Protein 1DZP (pdb70)

Solvent-accessible surface area: 14540 Å² total; per-residue (Å²): 146,54,131,48,25,19,116,3,18,2,2,39,12,0,0,55,49,102,115,19,2,22,124,58,9,41,15,9,17,0,21,22,30,0,78,30,46,92,190,99,54,76,0,92,14,36,8,16,4,41,96,139,42,121,36,62,103,57,90,35,101,1,56,64,68,85,12,61,4,11,46,15,113,34,39,17,93,9,94,11,11,15,10,2,3,10,116,60,2,1,0,22,14,14,74,0,50,21,167,154,49,84,149,0,33,13,2,9,3,6,10,87,28,103,141,56,97,87,56,6,33,73,33,0,84,73,23,1,112,39,57,65,4,60,119,139,13,36,20,33,0,43,143,88,33,112,12,80,137,166,51,32,29,125,2,22,2,4,42,13,0,0,46,42,81,153,39,2,28,90,58,13,54,17,0,16,0,19,22,43,1,55,15,14,86,186,95,53,66,0,25,13,22,7,7,3,16,43,136,51,59,10,1,36,12,15,27,64,0,55,53,89,164,64,93,40,6,36,13,60,20,37,5,46,4,102,12,53,35,56,76,44,36,161,62,1,0,0,24,18,16,74,0,41,22,127,141,49,75,130,2,52,8,3,9,4,6,13,99,34,122,142,57,93,125,146,11,36,87,76,0,74,84,17,0,178,145,44,61,4,61,84,141,21,36,27,38,0,51,123,91,36,110,13,20,138

Radius of gyration: 19.99 Å; Cα contacts (8 Å, |Δi|>4): 712; chains: 2; bounding box: 45×55×46 Å

B-factor: mean 26.69, std 11.83, range [2.1, 78.79]

Foldseek 3Di:
DEDPWDFKFFFKKFKPDLQQDDAQHQPLWTWTTKGQDVVQQKIWTWTWGDDPNDIDIDIWMWGHDPPQWTWTDGQAIKIKHQPDDDNFWTKMWMWGQHPVRDIMIMITIIGNDHDDDVVSVVVNVVVCVVVVTDPVRMDGSSVVDPDDD/DFWFFKFFFKKFKQDLVQCDAQHQPLWTWTTWGQDVVQQKIWTWIWHHHPRDIDIDIWMWGADPDGWIWTDGQAIKIKHQPDDDQFWTKMWMWGQHPVRDIMIMMTIIGPDDDDDPVSVVVNCVVCVVRVTDPVRMDGNVVVPPHDD

Organism: Sus scrofa (NCBI:txid9823)

Nearest PDB structures (foldseek):
  1a3y-assembly1_A  TM=9.970E-01  e=1.298E-25  Sus scrofa
  4odd-assembly3_C  TM=9.804E-01  e=7.432E-17  Canis lupus familiaris
  2hlv-assembly1_A  TM=9.145E-01  e=9.683E-18  Bos taurus
  1e5p-assembly3_C  TM=9.586E-01  e=2.059E-16  Mesocricetus auratus
  8a0d-assembly5_E  TM=9.339E-01  e=6.748E-14  Cavia porcellus

Sequence (296 aa):
PFELSGKWITSYIGSSDLEKIGENAPFQVFMRSIEFDDKESKVYLNFFSKENGICEEFSLIGTKQEGNTYDVNYAGNNKFVVSYASETALIISNINVDEEGDKTIMTGLLGKGTDIEDQDLEKFKEVTRENGIPEENIVNIIERDDCPAELSGKWITSYIGSSDLEKIGENAPFQVFMRSIEFDDKESKVYLNFFSKENGICEEFSLIGTKQEGNTYDVNYAGNNKFVVSYASETALIISNINVDEEGDKTIMTGLLGKGTDIEDQDLEKFKEVTRENGIPEENIVNIIERDDCPA

CATH classification: 2.40.128.20

Structure (mmCIF, N/CA/C/O backbone):
data_1DZP
#
_entry.id   1DZP
#
_cell.length_a   42.076
_cell.length_b   88.287
_cell.length_c   93.588
_cell.angle_alpha   90.00
_cell.angle_beta   90.00
_cell.angle_gamma   90.00
#
_symmetry.space_group_name_H-M   'P 21 21 21'
#
loop_
_entity.id
_entity.type
_entity.pdbx_description
1 polymer 'ODORANT-BINDING PROTEIN'
2 non-polymer DIPHENYLMETHANONE
3 water water
#
loop_
_atom_site.group_PDB
_atom_site.id
_atom_site.type_symbol
_atom_site.label_atom_id
_atom_site.label_alt_id
_atom_site.label_comp_id
_atom_site.label_asym_id
_atom_site.label_entity_id
_atom_site.label_seq_id
_atom_site.pdbx_PDB_ins_code
_atom_site.Cartn_x
_atom_site.Cartn_y
_atom_site.Cartn_z
_atom_site.occupancy
_atom_site.B_iso_or_equiv
_atom_site.auth_seq_id
_atom_site.auth_comp_id
_atom_site.auth_asym_id
_atom_site.auth_atom_id
_atom_site.pdbx_PDB_model_num
ATOM 1 N N . PRO A 1 9 ? 18.430 25.105 28.808 1.00 20.00 9 PRO A N 1
ATOM 2 C CA . PRO A 1 9 ? 16.950 25.260 29.026 1.00 20.00 9 PRO A CA 1
ATOM 3 C C . PRO A 1 9 ? 16.366 26.009 27.833 1.00 20.00 9 PRO A C 1
ATOM 4 O O . PRO A 1 9 ? 16.798 27.093 27.445 1.00 20.00 9 PRO A O 1
ATOM 8 N N . PHE A 1 10 ? 15.406 25.656 27.438 1.00 44.37 10 PHE A N 1
ATOM 9 C CA . PHE A 1 10 ? 14.787 26.252 26.258 1.00 41.68 10 PHE A CA 1
ATOM 10 C C . PHE A 1 10 ? 13.730 27.307 26.650 1.00 40.27 10 PHE A C 1
ATOM 11 O O . PHE A 1 10 ? 12.765 27.030 27.377 0.50 40.03 10 PHE A O 1
ATOM 19 N N . GLU A 1 11 ? 13.639 28.428 25.764 1.00 39.18 11 GLU A N 1
ATOM 20 C CA . GLU A 1 11 ? 12.493 29.347 25.811 1.00 37.23 11 GLU A CA 1
ATOM 21 C C . GLU A 1 11 ? 11.705 29.160 24.518 1.00 34.31 11 GLU A C 1
ATOM 22 O O . GLU A 1 11 ? 12.235 29.501 23.456 1.00 34.44 11 GLU A O 1
ATOM 28 N N . LEU A 1 12 ? 10.492 28.632 24.621 1.00 31.95 12 LEU A N 1
ATOM 29 C CA . LEU A 1 12 ? 9.661 28.405 23.441 1.00 29.53 12 LEU A CA 1
ATOM 30 C C . LEU A 1 12 ? 8.884 29.629 23.004 1.00 27.61 12 LEU A C 1
ATOM 31 O O . LEU A 1 12 ? 8.468 29.693 21.841 1.00 26.20 12 LEU A O 1
ATOM 36 N N . SER A 1 13 ? 8.723 30.600 23.917 1.00 24.15 13 SER A N 1
ATOM 37 C CA . SER A 1 13 ? 7.950 31.793 23.623 1.00 21.57 13 SER A CA 1
ATOM 38 C C . SER A 1 13 ? 8.785 32.855 22.929 1.00 20.98 13 SER A C 1
ATOM 39 O O . SER A 1 13 ? 9.958 33.070 23.244 1.00 20.60 13 SER A O 1
ATOM 42 N N . GLY A 1 14 ? 8.182 33.551 21.959 1.00 20.18 14 GLY A N 1
ATOM 43 C CA . GLY A 1 14 ? 8.921 34.633 21.305 1.00 18.59 14 GLY A CA 1
ATOM 44 C C . GLY A 1 14 ? 8.612 34.803 19.824 1.00 19.27 14 GLY A C 1
ATOM 45 O O . GLY A 1 14 ? 7.540 34.396 19.372 1.00 18.61 14 GLY A O 1
ATOM 46 N N . LYS A 1 15 ? 9.536 35.439 19.117 1.00 14.90 15 LYS A N 1
ATOM 47 C CA . LYS A 1 15 ? 9.326 35.662 17.680 1.00 15.25 15 LYS A CA 1
ATOM 48 C C . LYS A 1 15 ? 9.559 34.328 16.956 1.00 14.10 15 LYS A C 1
ATOM 49 O O . LYS A 1 15 ? 10.519 33.605 17.213 1.00 13.67 15 LYS A O 1
ATOM 55 N N . TRP A 1 16 ? 8.639 33.998 16.048 1.00 14.75 16 TRP A N 1
ATOM 56 C CA . TRP A 1 16 ? 8.778 32.737 15.285 1.00 12.89 16 TRP A CA 1
ATOM 57 C C . TRP A 1 16 ? 8.220 33.030 13.868 1.00 13.34 16 TRP A C 1
ATOM 58 O O . TRP A 1 16 ? 7.144 33.593 13.858 1.00 13.74 16 TRP A O 1
ATOM 69 N N . ILE A 1 17 ? 9.017 32.719 12.854 1.00 12.19 17 ILE A N 1
ATOM 70 C CA . ILE A 1 17 ? 8.616 33.027 11.469 1.00 12.94 17 ILE A CA 1
ATOM 71 C C . ILE A 1 17 ? 8.525 31.711 10.681 1.00 11.03 17 ILE A C 1
ATOM 72 O O . ILE A 1 17 ? 9.391 30.855 10.864 1.00 11.81 17 ILE A O 1
ATOM 77 N N . THR A 1 18 ? 7.512 31.542 9.840 1.00 10.58 18 THR A N 1
ATOM 78 C CA . THR A 1 18 ? 7.434 30.247 9.124 1.00 9.88 18 THR A CA 1
ATOM 79 C C . THR A 1 18 ? 8.475 30.161 7.988 1.00 10.51 18 THR A C 1
ATOM 80 O O . THR A 1 18 ? 8.592 31.085 7.211 1.00 11.87 18 THR A O 1
ATOM 84 N N . SER A 1 19 ? 9.148 29.002 7.877 1.00 10.09 19 SER A N 1
ATOM 85 C CA . SER A 1 19 ? 10.057 28.831 6.742 1.00 11.88 19 SER A CA 1
ATOM 86 C C . SER A 1 19 ? 9.434 27.803 5.739 1.00 10.61 19 SER A C 1
ATOM 87 O O . SER A 1 19 ? 9.539 28.004 4.522 1.00 12.10 19 SER A O 1
ATOM 91 N N . TYR A 1 20 ? 8.880 26.723 6.259 1.00 9.29 20 TYR A N 1
ATOM 92 C CA . TYR A 1 20 ? 8.296 25.690 5.370 1.00 10.99 20 TYR A CA 1
ATOM 93 C C . TYR A 1 20 ? 7.024 25.072 5.972 1.00 11.47 20 TYR A C 1
ATOM 94 O O . TYR A 1 20 ? 6.897 24.976 7.195 1.00 10.74 20 TYR A O 1
ATOM 103 N N . ILE A 1 21 ? 6.084 24.674 5.072 1.00 10.47 21 ILE A N 1
ATOM 104 C CA . ILE A 1 21 ? 4.888 23.971 5.579 1.00 9.86 21 ILE A CA 1
ATOM 105 C C . ILE A 1 21 ? 4.617 22.718 4.740 1.00 10.78 21 ILE A C 1
ATOM 106 O O . ILE A 1 21 ? 4.864 22.748 3.543 1.00 12.32 21 ILE A O 1
ATOM 111 N N . GLY A 1 22 ? 4.211 21.624 5.393 1.00 9.34 22 GLY A N 1
ATOM 112 C CA . GLY A 1 22 ? 3.843 20.414 4.579 1.00 11.59 22 GLY A CA 1
ATOM 113 C C . GLY A 1 22 ? 2.362 20.114 4.851 1.00 12.76 22 GLY A C 1
ATOM 114 O O . GLY A 1 22 ? 1.901 20.421 5.933 1.00 10.97 22 GLY A O 1
ATOM 115 N N . SER A 1 23 ? 1.633 19.541 3.849 1.00 9.68 23 SER A N 1
ATOM 116 C CA . SER A 1 23 ? 0.232 19.267 4.136 1.00 9.51 23 SER A CA 1
ATOM 117 C C . SER A 1 23 ? -0.222 18.008 3.386 1.00 10.76 23 SER A C 1
ATOM 118 O O . SER A 1 23 ? 0.147 17.783 2.241 1.00 11.85 23 SER A O 1
ATOM 121 N N . SER A 1 24 ? -1.050 17.201 4.045 1.00 8.41 24 SER A N 1
ATOM 122 C CA . SER A 1 24 ? -1.649 16.039 3.422 1.00 10.35 24 SER A CA 1
ATOM 123 C C . SER A 1 24 ? -2.725 16.473 2.416 1.00 12.09 24 SER A C 1
ATOM 124 O O . SER A 1 24 ? -3.179 15.652 1.585 1.00 11.75 24 SER A O 1
ATOM 127 N N . ASP A 1 25 ? -3.191 17.697 2.472 1.00 10.15 25 ASP A N 1
ATOM 128 C CA . ASP A 1 25 ? -4.206 18.196 1.514 1.00 11.69 25 ASP A CA 1
ATOM 129 C C . ASP A 1 25 ? -3.663 19.487 0.907 1.00 10.63 25 ASP A C 1
ATOM 130 O O . ASP A 1 25 ? -3.547 20.510 1.588 1.00 10.11 25 ASP A O 1
ATOM 135 N N . LEU A 1 26 ? -3.282 19.464 -0.367 1.00 11.32 26 LEU A N 1
ATOM 136 C CA . LEU A 1 26 ? -2.697 20.630 -1.032 1.00 11.47 26 LEU A CA 1
ATOM 137 C C . LEU A 1 26 ? -3.637 21.802 -1.124 1.00 11.64 26 LEU A C 1
ATOM 138 O O . LEU A 1 26 ? -3.216 22.967 -1.235 1.00 10.54 26 LEU A O 1
ATOM 143 N N . GLU A 1 27 ? -4.953 21.555 -1.064 1.00 12.12 27 GLU A N 1
ATOM 144 C CA . GLU A 1 27 ? -5.938 22.658 -1.151 1.00 12.24 27 GLU A CA 1
ATOM 145 C C . GLU A 1 27 ? -5.807 23.606 0.001 1.00 14.12 27 GLU A C 1
ATOM 146 O O . GLU A 1 27 ? -6.149 24.814 -0.092 1.00 11.53 27 GLU A O 1
ATOM 152 N N . LYS A 1 28 ? -5.245 23.163 1.139 1.00 12.63 28 LYS A N 1
ATOM 153 C CA . LYS A 1 28 ? -5.156 23.994 2.323 1.00 12.28 28 LYS A CA 1
ATOM 154 C C . LYS A 1 28 ? -3.930 24.859 2.386 1.00 13.95 28 LYS A C 1
ATOM 155 O O . LYS A 1 28 ? -3.810 25.719 3.280 1.00 13.63 28 LYS A O 1
ATOM 161 N N . ILE A 1 29 ? -2.919 24.713 1.505 1.00 14.94 29 ILE A N 1
ATOM 162 C CA . ILE A 1 29 ? -1.697 25.488 1.585 1.00 16.51 29 ILE A CA 1
ATOM 163 C C . ILE A 1 29 ? -1.231 26.237 0.347 1.00 20.46 29 ILE A C 1
ATOM 164 O O . ILE A 1 29 ? -0.067 26.717 0.388 0.50 20.14 29 ILE A O 1
ATOM 169 N N . GLY A 1 30 ? -2.023 26.312 -0.706 1.00 20.50 30 GLY A N 1
ATOM 170 C CA . GLY A 1 30 ? -1.341 27.211 -1.772 1.00 21.77 30 GLY A CA 1
ATOM 171 C C . GLY A 1 30 ? -1.672 28.678 -1.548 1.00 22.57 30 GLY A C 1
ATOM 172 O O . GLY A 1 30 ? -1.912 29.230 -0.458 1.00 16.38 30 GLY A O 1
ATOM 173 N N . GLU A 1 31 ? -1.734 29.372 -2.674 1.00 22.89 31 GLU A N 1
ATOM 174 C CA . GLU A 1 31 ? -1.995 30.807 -2.762 1.00 26.89 31 GLU A CA 1
ATOM 175 C C . GLU A 1 31 ? -3.314 31.153 -2.077 1.00 22.91 31 GLU A C 1
ATOM 176 O O . GLU A 1 31 ? -4.360 30.543 -2.339 1.00 27.15 31 GLU A O 1
ATOM 182 N N . ASN A 1 32 ? -3.261 32.085 -1.122 0.50 21.24 32 ASN A N 1
ATOM 183 C CA . ASN A 1 32 ? -4.435 32.505 -0.381 0.50 20.85 32 ASN A CA 1
ATOM 184 C C . ASN A 1 32 ? -5.159 31.365 0.316 0.50 20.60 32 ASN A C 1
ATOM 185 O O . ASN A 1 32 ? -6.358 31.493 0.585 0.50 16.96 32 ASN A O 1
ATOM 190 N N . ALA A 1 33 ? -4.443 30.277 0.657 1.00 21.84 33 ALA A N 1
ATOM 191 C CA . ALA A 1 33 ? -5.288 29.189 1.312 1.00 22.48 33 ALA A CA 1
ATOM 192 C C . ALA A 1 33 ? -5.260 29.472 2.792 1.00 18.40 33 ALA A C 1
ATOM 193 O O . ALA A 1 33 ? -4.349 30.219 3.227 1.00 20.35 33 ALA A O 1
ATOM 195 N N . PRO A 1 34 ? -6.112 28.875 3.616 1.00 17.89 34 PRO A N 1
ATOM 196 C CA . PRO A 1 34 ? -6.078 29.233 5.035 1.00 15.38 34 PRO A CA 1
ATOM 197 C C . PRO A 1 34 ? -4.820 28.836 5.753 1.00 15.30 34 PRO A C 1
ATOM 198 O O . PRO A 1 34 ? -4.484 29.507 6.763 1.00 15.24 34 PRO A O 1
ATOM 202 N N . PHE A 1 35 ? -4.110 27.767 5.326 1.00 12.13 35 PHE A N 1
ATOM 203 C CA . PHE A 1 35 ? -2.920 27.362 6.040 1.00 10.21 35 PHE A CA 1
ATOM 204 C C . PHE A 1 35 ? -1.602 27.729 5.417 1.00 10.10 35 PHE A C 1
ATOM 205 O O . PHE A 1 35 ? -0.546 27.205 5.826 1.00 11.67 35 PHE A O 1
ATOM 213 N N . GLN A 1 36 ? -1.586 28.692 4.488 1.00 10.04 36 GLN A N 1
ATOM 214 C CA . GLN A 1 36 ? -0.320 29.274 4.067 1.00 12.44 36 GLN A CA 1
ATOM 215 C C . GLN A 1 36 ? -0.112 30.433 5.109 1.00 13.61 36 GLN A C 1
ATOM 216 O O . GLN A 1 36 ? -0.533 31.572 4.899 1.00 15.63 36 GLN A O 1
ATOM 222 N N . VAL A 1 37 ? 0.386 30.060 6.254 1.00 12.78 37 VAL A N 1
ATOM 223 C CA . VAL A 1 37 ? 0.510 30.944 7.437 1.00 13.06 37 VAL A CA 1
ATOM 224 C C . VAL A 1 37 ? 1.912 31.480 7.618 1.00 13.37 37 VAL A C 1
ATOM 225 O O . VAL A 1 37 ? 2.869 30.732 7.648 1.00 11.51 37 VAL A O 1
ATOM 229 N N . PHE A 1 38 ? 1.999 32.822 7.738 1.00 12.71 38 PHE A N 1
ATOM 230 C CA . PHE A 1 38 ? 3.307 33.472 7.918 1.00 11.78 38 PHE A CA 1
ATOM 231 C C . PHE A 1 38 ? 3.394 33.853 9.408 1.00 12.50 38 PHE A C 1
ATOM 232 O O . PHE A 1 38 ? 2.851 34.903 9.804 1.00 12.33 38 PHE A O 1
ATOM 240 N N . MET A 1 39 ? 4.000 32.963 10.195 1.00 12.05 39 MET A N 1
ATOM 241 C CA . MET A 1 39 ? 3.991 33.233 11.629 1.00 12.23 39 MET A CA 1
ATOM 242 C C . MET A 1 39 ? 4.831 34.488 11.997 1.00 12.16 39 MET A C 1
ATOM 243 O O . MET A 1 39 ? 5.785 34.850 11.268 1.00 12.04 39 MET A O 1
ATOM 251 N N . ARG A 1 40 ? 4.418 35.119 13.073 1.00 11.37 40 ARG A N 1
ATOM 252 C CA . ARG A 1 40 ? 5.219 36.257 13.643 1.00 13.30 40 ARG A CA 1
ATOM 253 C C . ARG A 1 40 ? 5.590 35.998 15.108 1.00 12.12 40 ARG A C 1
ATOM 254 O O . ARG A 1 40 ? 6.740 36.309 15.508 1.00 13.73 40 ARG A O 1
ATOM 262 N N . SER A 1 41 ? 4.714 35.455 15.922 1.00 13.64 41 SER A N 1
ATOM 263 C CA . SER A 1 41 ? 5.092 35.144 17.302 1.00 13.40 41 SER A CA 1
ATOM 264 C C . SER A 1 41 ? 4.196 34.120 17.944 1.00 13.65 41 SER A C 1
ATOM 265 O O . SER A 1 41 ? 3.075 33.893 17.504 1.00 12.30 41 SER A O 1
ATOM 268 N N . ILE A 1 42 ? 4.759 33.445 18.960 1.00 13.67 42 ILE A N 1
ATOM 269 C CA . ILE A 1 42 ? 3.980 32.442 19.714 1.00 16.96 42 ILE A CA 1
ATOM 270 C C . ILE A 1 42 ? 4.339 32.665 21.189 1.00 18.74 42 ILE A C 1
ATOM 271 O O . ILE A 1 42 ? 5.522 32.695 21.538 1.00 19.69 42 ILE A O 1
ATOM 276 N N . GLU A 1 43 ? 3.333 32.821 22.037 1.00 18.99 43 GLU A N 1
ATOM 277 C CA . GLU A 1 43 ? 3.568 32.993 23.469 1.00 23.03 43 GLU A CA 1
ATOM 278 C C . GLU A 1 43 ? 2.850 31.870 24.242 1.00 21.69 43 GLU A C 1
ATOM 279 O O . GLU A 1 43 ? 1.651 31.743 24.118 1.00 21.17 43 GLU A O 1
ATOM 285 N N . PHE A 1 44 ? 3.609 31.097 24.981 1.00 22.20 44 PHE A N 1
ATOM 286 C CA . PHE A 1 44 ? 3.018 29.984 25.764 1.00 24.01 44 PHE A CA 1
ATOM 287 C C . PHE A 1 44 ? 2.788 30.493 27.193 1.00 26.67 44 PHE A C 1
ATOM 288 O O . PHE A 1 44 ? 3.773 30.922 27.784 1.00 27.47 44 PHE A O 1
ATOM 296 N N . ASP A 1 45 ? 1.546 30.491 27.638 1.00 28.10 45 ASP A N 1
ATOM 297 C CA . ASP A 1 45 ? 1.235 30.986 29.002 1.00 30.70 45 ASP A CA 1
ATOM 298 C C . ASP A 1 45 ? 0.811 29.765 29.825 1.00 31.75 45 ASP A C 1
ATOM 299 O O . ASP A 1 45 ? -0.369 29.477 29.950 1.00 31.97 45 ASP A O 1
ATOM 304 N N . ASP A 1 46 ? 1.797 29.030 30.332 1.00 32.27 46 ASP A N 1
ATOM 305 C CA . ASP A 1 46 ? 1.566 27.829 31.093 1.00 34.59 46 ASP A CA 1
ATOM 306 C C . ASP A 1 46 ? 0.805 28.075 32.396 1.00 35.34 46 ASP A C 1
ATOM 307 O O . ASP A 1 46 ? 0.131 27.158 32.888 1.00 35.84 46 ASP A O 1
ATOM 312 N N . LYS A 1 47 ? 0.844 29.271 32.945 1.00 35.30 47 LYS A N 1
ATOM 313 C CA . LYS A 1 47 ? 0.118 29.573 34.174 1.00 35.70 47 LYS A CA 1
ATOM 314 C C . LYS A 1 47 ? -1.384 29.593 33.895 1.00 35.57 47 LYS A C 1
ATOM 315 O O . LYS A 1 47 ? -2.184 29.074 34.686 1.00 35.70 47 LYS A O 1
ATOM 321 N N . GLU A 1 48 ? -1.751 30.169 32.739 1.00 32.76 48 GLU A N 1
ATOM 322 C CA . GLU A 1 48 ? -3.176 30.250 32.421 1.00 30.83 48 GLU A CA 1
ATOM 323 C C . GLU A 1 48 ? -3.572 29.153 31.429 1.00 29.93 48 GLU A C 1
ATOM 324 O O . GLU A 1 48 ? -4.709 29.132 30.954 1.00 26.78 48 GLU A O 1
ATOM 330 N N . SER A 1 49 ? -2.660 28.223 31.146 1.00 28.61 49 SER A N 1
ATOM 331 C CA . SER A 1 49 ? -2.896 27.092 30.259 1.00 27.88 49 SER A CA 1
ATOM 332 C C . SER A 1 49 ? -3.367 27.562 28.886 1.00 26.47 49 SER A C 1
ATOM 333 O O . SER A 1 49 ? -4.361 27.052 28.347 1.00 25.21 49 SER A O 1
ATOM 336 N N . LYS A 1 50 ? -2.664 28.592 28.327 1.00 24.99 50 LYS A N 1
ATOM 337 C CA . LYS A 1 50 ? -3.079 29.125 27.019 1.00 23.74 50 LYS A CA 1
ATOM 338 C C . LYS A 1 50 ? -1.851 29.377 26.134 1.00 22.97 50 LYS A C 1
ATOM 339 O O . LYS A 1 50 ? -0.706 29.397 26.611 1.00 21.71 50 LYS A O 1
ATOM 345 N N . VAL A 1 51 ? -2.132 29.521 24.843 1.00 21.85 51 VAL A N 1
ATOM 346 C CA . VAL A 1 51 ? -1.045 29.846 23.891 1.00 20.16 51 VAL A CA 1
ATOM 347 C C . VAL A 1 51 ? -1.548 30.991 23.026 1.00 20.09 51 VAL A C 1
ATOM 348 O O . VAL A 1 51 ? -2.722 31.029 22.643 1.00 20.11 51 VAL A O 1
ATOM 352 N N . TYR A 1 52 ? -0.683 31.960 22.748 1.00 18.19 52 TYR A N 1
ATOM 353 C CA . TYR A 1 52 ? -1.070 33.087 21.924 1.00 20.14 52 TYR A CA 1
ATOM 354 C C . TYR A 1 52 ? -0.329 33.042 20.575 1.00 17.81 52 TYR A C 1
ATOM 355 O O . TYR A 1 52 ? 0.893 32.975 20.640 1.00 18.41 52 TYR A O 1
ATOM 364 N N . LEU A 1 53 ? -1.077 33.067 19.494 1.00 16.71 53 LEU A N 1
ATOM 365 C CA . LEU A 1 53 ? -0.485 33.008 18.162 1.00 16.87 53 LEU A CA 1
ATOM 366 C C . LEU A 1 53 ? -0.758 34.263 17.356 1.00 16.63 53 LEU A C 1
ATOM 367 O O . LEU A 1 53 ? -1.893 34.684 17.189 1.00 19.31 53 LEU A O 1
ATOM 372 N N . ASN A 1 54 ? 0.315 34.847 16.777 1.00 15.54 54 ASN A N 1
ATOM 373 C CA . ASN A 1 54 ? 0.121 36.019 15.920 1.00 15.39 54 ASN A CA 1
ATOM 374 C C . ASN A 1 54 ? 0.783 35.687 14.554 1.00 14.75 54 ASN A C 1
ATOM 375 O O . ASN A 1 54 ? 1.929 35.240 14.503 1.00 12.20 54 ASN A O 1
ATOM 380 N N . PHE A 1 55 ? 0.073 35.937 13.485 1.00 13.54 55 PHE A N 1
ATOM 381 C CA . PHE A 1 55 ? 0.562 35.591 12.144 1.00 13.71 55 PHE A CA 1
ATOM 382 C C . PHE A 1 55 ? -0.198 36.340 11.061 1.00 13.50 55 PHE A C 1
ATOM 383 O O . PHE A 1 55 ? -1.207 36.974 11.330 1.00 14.77 55 PHE A O 1
ATOM 391 N N . PHE A 1 56 ? 0.363 36.299 9.859 1.00 13.06 56 PHE A N 1
ATOM 392 C CA . PHE A 1 56 ? -0.299 36.872 8.700 1.00 13.54 56 PHE A CA 1
ATOM 393 C C . PHE A 1 56 ? -0.691 35.719 7.745 1.00 15.95 56 PHE A C 1
ATOM 394 O O . PHE A 1 56 ? -0.077 34.654 7.777 1.00 13.75 56 PHE A O 1
ATOM 402 N N . SER A 1 57 ? -1.715 36.002 6.973 1.00 17.87 57 SER A N 1
ATOM 403 C CA . SER A 1 57 ? -2.147 35.096 5.903 1.00 19.29 57 SER A CA 1
ATOM 404 C C . SER A 1 57 ? -2.654 35.988 4.762 1.00 21.40 57 SER A C 1
ATOM 405 O O . SER A 1 57 ? -2.912 37.181 4.938 1.00 23.61 57 SER A O 1
ATOM 409 N N . LYS A 1 58 ? -2.791 35.374 3.583 1.00 20.84 58 LYS A N 1
ATOM 410 C CA . LYS A 1 58 ? -3.363 36.177 2.497 1.00 22.80 58 LYS A CA 1
ATOM 411 C C . LYS A 1 58 ? -4.732 35.693 2.040 1.00 23.39 58 LYS A C 1
ATOM 412 O O . LYS A 1 58 ? -4.996 34.493 1.992 1.00 22.74 58 LYS A O 1
ATOM 418 N N . GLU A 1 59 ? -5.660 36.603 1.752 1.00 23.65 59 GLU A N 1
ATOM 419 C CA . GLU A 1 59 ? -6.939 36.412 1.164 1.00 23.00 59 GLU A CA 1
ATOM 420 C C . GLU A 1 59 ? -7.018 37.510 0.072 1.00 25.91 59 GLU A C 1
ATOM 421 O O . GLU A 1 59 ? -6.668 38.651 0.377 1.00 27.47 59 GLU A O 1
ATOM 427 N N . ASN A 1 60 ? -7.244 37.123 -1.155 1.00 26.26 60 ASN A N 1
ATOM 428 C CA . ASN A 1 60 ? -7.318 38.187 -2.180 1.00 27.43 60 ASN A CA 1
ATOM 429 C C . ASN A 1 60 ? -5.910 38.739 -2.417 1.00 27.57 60 ASN A C 1
ATOM 430 O O . ASN A 1 60 ? -5.736 39.774 -3.055 1.00 28.96 60 ASN A O 1
ATOM 435 N N . GLY A 1 61 ? -4.925 37.870 -2.126 1.00 24.81 61 GLY A N 1
ATOM 436 C CA . GLY A 1 61 ? -3.561 38.233 -2.317 1.00 23.78 61 GLY A CA 1
ATOM 437 C C . GLY A 1 61 ? -3.095 39.362 -1.437 1.00 23.28 61 GLY A C 1
ATOM 438 O O . GLY A 1 61 ? -1.997 39.827 -1.700 1.00 26.43 61 GLY A O 1
ATOM 439 N N . ILE A 1 62 ? -3.888 39.802 -0.448 1.00 21.62 62 ILE A N 1
ATOM 440 C CA . ILE A 1 62 ? -3.484 40.919 0.404 1.00 20.92 62 ILE A CA 1
ATOM 441 C C . ILE A 1 62 ? -3.246 40.397 1.818 1.00 18.11 62 ILE A C 1
ATOM 442 O O . ILE A 1 62 ? -4.014 39.567 2.307 1.00 17.94 62 ILE A O 1
ATOM 447 N N . CYS A 1 63 ? -2.199 40.875 2.473 1.00 17.20 63 CYS A N 1
ATOM 448 C CA . CYS A 1 63 ? -1.901 40.384 3.824 1.00 17.38 63 CYS A CA 1
ATOM 449 C C . CYS A 1 63 ? -2.971 40.783 4.823 1.00 19.69 63 CYS A C 1
ATOM 450 O O . CYS A 1 63 ? -3.465 41.940 4.817 1.00 21.20 63 CYS A O 1
ATOM 453 N N . GLU A 1 64 ? -3.364 39.851 5.677 1.00 16.80 64 GLU A N 1
ATOM 454 C CA . GLU A 1 64 ? -4.293 40.031 6.768 1.00 17.90 64 GLU A CA 1
ATOM 455 C C . GLU A 1 64 ? -3.661 39.477 8.043 1.00 19.14 64 GLU A C 1
ATOM 456 O O . GLU A 1 64 ? -2.963 38.450 7.956 1.00 17.65 64 GLU A O 1
ATOM 462 N N . GLU A 1 65 ? -3.853 40.1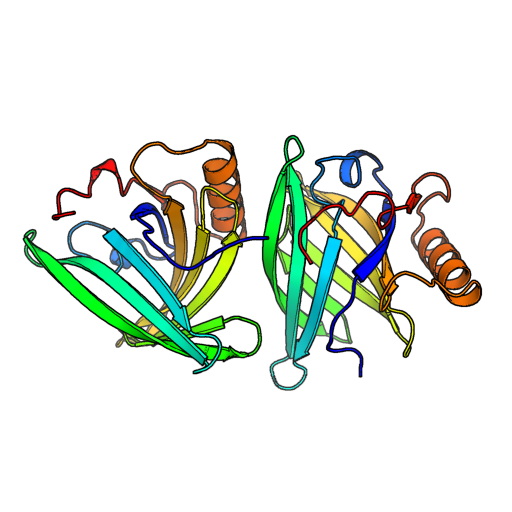11 9.194 1.00 17.50 65 GLU A N 1
ATOM 463 C CA . GLU A 1 65 ? -3.236 39.676 10.428 1.00 17.51 65 GLU A CA 1
ATOM 464 C C . GLU A 1 65 ? -4.241 39.093 11.407 1.00 18.12 65 GLU A C 1
ATOM 465 O O . GLU A 1 65 ? -5.390 39.541 11.455 1.00 18.71 65 GLU A O 1
ATOM 471 N N . PHE A 1 66 ? -3.809 38.006 12.059 1.00 18.16 66 PHE A N 1
ATOM 472 C CA . PHE A 1 66 ? -4.617 37.306 13.043 1.00 18.65 66 PHE A CA 1
ATOM 473 C C . PHE A 1 66 ? -3.907 37.162 14.380 1.00 18.79 66 PHE A C 1
ATOM 474 O O . PHE A 1 66 ? -2.695 36.910 14.403 1.00 18.73 66 PHE A O 1
ATOM 482 N N . SER A 1 67 ? -4.650 37.289 15.490 1.00 17.94 67 SER A N 1
ATOM 483 C CA . SER A 1 67 ? -4.100 37.023 16.805 1.00 20.29 67 SER A CA 1
ATOM 484 C C . SER A 1 67 ? -5.060 36.045 17.509 1.00 22.24 67 SER A C 1
ATOM 485 O O . SER A 1 67 ? -6.145 36.458 17.867 1.00 23.21 67 SER A O 1
ATOM 488 N N . LEU A 1 68 ? -4.615 34.797 17.681 1.00 19.76 68 LEU A N 1
ATOM 489 C CA . LEU A 1 68 ? -5.495 33.785 18.227 1.00 18.32 68 LEU A CA 1
ATOM 490 C C . LEU A 1 68 ? -5.019 33.320 19.598 1.00 18.14 68 LEU A C 1
ATOM 491 O O . LEU A 1 68 ? -3.862 33.491 19.929 1.00 18.49 68 LEU A O 1
ATOM 496 N N . ILE A 1 69 ? -5.980 32.744 20.321 1.00 18.44 69 ILE A N 1
ATOM 497 C CA . ILE A 1 69 ? -5.667 32.227 21.652 1.00 19.61 69 ILE A CA 1
ATOM 498 C C . ILE A 1 69 ? -6.152 30.776 21.719 1.00 20.12 69 ILE A C 1
ATOM 499 O O . ILE A 1 69 ? -7.341 30.565 21.503 1.00 23.00 69 ILE A O 1
ATOM 504 N N . GLY A 1 70 ? -5.227 29.876 21.973 1.00 21.71 70 GLY A N 1
ATOM 505 C CA . GLY A 1 70 ? -5.557 28.450 22.046 1.00 21.65 70 GLY A CA 1
ATOM 506 C C . GLY A 1 70 ? -5.522 27.983 23.501 1.00 21.63 70 GLY A C 1
ATOM 507 O O . GLY A 1 70 ? -5.015 28.714 24.332 1.00 20.47 70 GLY A O 1
ATOM 508 N N . THR A 1 71 ? -6.053 26.772 23.747 1.00 20.15 71 THR A N 1
ATOM 509 C CA . THR A 1 71 ? -6.115 26.255 25.107 1.00 20.53 71 THR A CA 1
ATOM 510 C C . THR A 1 71 ? -5.254 25.028 25.282 1.00 22.46 71 THR A C 1
ATOM 511 O O . THR A 1 71 ? -5.280 24.130 24.429 1.00 22.65 71 THR A O 1
ATOM 515 N N . LYS A 1 72 ? -4.473 25.024 26.374 1.00 21.76 72 LYS A N 1
ATOM 516 C CA . LYS A 1 72 ? -3.622 23.871 26.638 1.00 25.30 72 LYS A CA 1
ATOM 517 C C . LYS A 1 72 ? -4.444 22.647 26.954 1.00 27.41 72 LYS A C 1
ATOM 518 O O . LYS A 1 72 ? -5.390 22.721 27.766 1.00 26.80 72 LYS A O 1
ATOM 524 N N . GLN A 1 73 ? -4.175 21.548 26.280 1.00 27.20 73 GLN A N 1
ATOM 525 C CA . GLN A 1 73 ? -4.902 20.310 26.503 1.00 30.77 73 GLN A CA 1
ATOM 526 C C . GLN A 1 73 ? -3.971 19.210 26.981 1.00 32.83 73 GLN A C 1
ATOM 527 O O . GLN A 1 73 ? -2.788 19.435 27.234 1.00 34.96 73 GLN A O 1
ATOM 533 N N . GLU A 1 74 ? -4.524 18.001 27.048 1.00 34.64 74 GLU A N 1
ATOM 534 C CA . GLU A 1 74 ? -3.707 16.896 27.553 1.00 36.10 74 GLU A CA 1
ATOM 535 C C . GLU A 1 74 ? -2.533 16.604 26.642 1.00 36.18 74 GLU A C 1
ATOM 536 O O . GLU A 1 74 ? -2.683 16.757 25.417 1.00 33.93 74 GLU A O 1
ATOM 542 N N . GLY A 1 75 ? -1.407 16.225 27.249 1.00 35.72 75 GLY A N 1
ATOM 543 C CA . GLY A 1 75 ? -0.202 15.868 26.552 1.00 36.80 75 GLY A CA 1
ATOM 544 C C . GLY A 1 75 ? 0.565 16.919 25.806 1.00 35.07 75 GLY A C 1
ATOM 545 O O . GLY A 1 75 ? 1.178 16.686 24.753 1.00 36.99 75 GLY A O 1
ATOM 546 N N . ASN A 1 76 ? 0.595 18.150 26.307 1.00 34.43 76 ASN A N 1
ATOM 547 C CA . ASN A 1 76 ? 1.283 19.238 25.641 1.00 32.23 76 ASN A CA 1
ATOM 548 C C . ASN A 1 76 ? 0.698 19.540 24.250 1.00 30.01 76 ASN A C 1
ATOM 549 O O . ASN A 1 76 ? 1.415 19.954 23.342 1.00 29.55 76 ASN A O 1
ATOM 554 N N . THR A 1 77 ? -0.603 19.331 24.115 1.00 27.92 77 THR A N 1
ATOM 555 C CA . THR A 1 77 ? -1.266 19.646 22.850 1.00 25.58 77 THR A CA 1
ATOM 556 C C . THR A 1 77 ? -2.098 20.887 23.070 1.00 25.29 77 THR A C 1
ATOM 557 O O . THR A 1 77 ? -2.335 21.282 24.226 1.00 26.80 77 THR A O 1
ATOM 561 N N . TYR A 1 78 ? -2.413 21.650 22.015 1.00 18.49 78 TYR A N 1
ATOM 562 C CA . TYR A 1 78 ? -3.246 22.786 22.130 1.00 16.58 78 TYR A CA 1
ATOM 563 C C . TYR A 1 78 ? -4.418 22.793 21.142 1.00 17.49 78 TYR A C 1
ATOM 564 O O . TYR A 1 78 ? -4.234 22.316 20.031 1.00 17.46 78 TYR A O 1
ATOM 573 N N . ASP A 1 79 ? -5.562 23.252 21.577 1.00 16.86 79 ASP A N 1
ATOM 574 C CA . ASP A 1 79 ? -6.738 23.411 20.740 1.00 17.85 79 ASP A CA 1
ATOM 575 C C . ASP A 1 79 ? -6.908 24.876 20.358 1.00 19.74 79 ASP A C 1
ATOM 576 O O . ASP A 1 79 ? -6.768 25.732 21.225 1.00 18.78 79 ASP A O 1
ATOM 584 N N . VAL A 1 80 ? -7.222 25.135 19.073 1.00 17.62 80 VAL A N 1
ATOM 585 C CA . VAL A 1 80 ? -7.431 26.508 18.663 1.00 15.33 80 VAL A CA 1
ATOM 586 C C . VAL A 1 80 ? -8.395 26.515 17.491 1.00 14.50 80 VAL A C 1
ATOM 587 O O . VAL A 1 80 ? -8.285 25.634 16.628 1.00 15.02 80 VAL A O 1
ATOM 591 N N . ASN A 1 81 ? -9.334 27.442 17.502 1.00 13.76 81 ASN A N 1
ATOM 592 C CA . ASN A 1 81 ? -10.281 27.584 16.378 1.00 14.42 81 ASN A CA 1
ATOM 593 C C . ASN A 1 81 ? -9.750 28.483 15.298 1.00 15.57 81 ASN A C 1
ATOM 594 O O . ASN A 1 81 ? -9.346 29.629 15.568 1.00 18.60 81 ASN A O 1
ATOM 599 N N . TYR A 1 82 ? -9.653 28.002 14.037 1.00 13.50 82 TYR A N 1
ATOM 600 C CA . TYR A 1 82 ? -9.197 28.796 12.900 1.00 12.39 82 TYR A CA 1
ATOM 601 C C . TYR A 1 82 ? -9.450 27.968 11.627 1.00 14.74 82 TYR A C 1
ATOM 602 O O . TYR A 1 82 ? -8.885 26.874 11.541 1.00 12.72 82 TYR A O 1
ATOM 611 N N . ALA A 1 83 ? -10.358 28.415 10.759 1.00 12.62 83 ALA A N 1
ATOM 612 C CA . ALA A 1 83 ? -10.683 27.613 9.564 1.00 14.07 83 ALA A CA 1
ATOM 613 C C . ALA A 1 83 ? -11.072 26.199 9.941 1.00 15.09 83 ALA A C 1
ATOM 614 O O . ALA A 1 83 ? -10.668 25.228 9.324 1.00 14.14 83 ALA A O 1
ATOM 616 N N . GLY A 1 84 ? -11.908 26.094 10.998 1.00 13.68 84 GLY A N 1
ATOM 617 C CA . GLY A 1 84 ? -12.289 24.802 11.550 1.00 12.99 84 GLY A CA 1
ATOM 618 C C . GLY A 1 84 ? -11.630 24.641 12.924 1.00 12.71 84 GLY A C 1
ATOM 619 O O . GLY A 1 84 ? -11.331 25.638 13.606 1.00 14.81 84 GLY A O 1
ATOM 620 N N . ASN A 1 85 ? -11.470 23.379 13.345 1.00 13.49 85 ASN A N 1
ATOM 621 C CA . ASN A 1 85 ? -10.905 23.119 14.669 1.00 13.13 85 ASN A CA 1
ATOM 622 C C . ASN A 1 85 ? -9.493 22.512 14.475 1.00 14.09 85 ASN A C 1
ATOM 623 O O . ASN A 1 85 ? -9.283 21.756 13.538 1.00 15.78 85 ASN A O 1
ATOM 628 N N . ASN A 1 86 ? -8.581 22.923 15.346 1.00 12.45 86 ASN A N 1
ATOM 629 C CA . ASN A 1 86 ? -7.188 22.494 15.246 1.00 10.74 86 ASN A CA 1
ATOM 630 C C . ASN A 1 86 ? -6.667 21.952 16.596 1.00 13.96 86 ASN A C 1
ATOM 631 O O . ASN A 1 86 ? -7.022 22.449 17.650 1.00 15.56 86 ASN A O 1
ATOM 636 N N . LYS A 1 87 ? -5.870 20.921 16.490 1.00 11.12 87 LYS A N 1
ATOM 637 C CA . LYS A 1 87 ? -5.179 20.337 17.642 1.00 14.12 87 LYS A CA 1
ATOM 638 C C . LYS A 1 87 ? -3.706 20.265 17.213 1.00 13.09 87 LYS A C 1
ATOM 639 O O . LYS A 1 87 ? -3.403 19.522 16.275 1.00 13.12 87 LYS A O 1
ATOM 649 N N . PHE A 1 88 ? -2.863 21.040 17.909 1.00 11.77 88 PHE A N 1
ATOM 650 C CA . PHE A 1 88 ? -1.450 20.944 17.469 1.00 12.85 88 PHE A CA 1
ATOM 651 C C . PHE A 1 88 ? -0.536 20.667 18.651 1.00 15.91 88 PHE A C 1
ATOM 652 O O . PHE A 1 88 ? -0.931 20.826 19.818 1.00 14.20 88 PHE A O 1
ATOM 660 N N . VAL A 1 89 ? 0.685 20.290 18.338 1.00 14.76 89 VAL A N 1
ATOM 661 C CA . VAL A 1 89 ? 1.703 20.001 19.334 1.00 15.25 89 VAL A CA 1
ATOM 662 C C . VAL A 1 89 ? 3.058 20.512 18.796 1.00 15.24 89 VAL A C 1
ATOM 663 O O . VAL A 1 89 ? 3.272 20.476 17.587 1.00 12.99 89 VAL A O 1
ATOM 667 N N . VAL A 1 90 ? 3.894 21.041 19.701 1.00 14.27 90 VAL A N 1
ATOM 668 C CA . VAL A 1 90 ? 5.248 21.415 19.265 1.00 15.16 90 VAL A CA 1
ATOM 669 C C . VAL A 1 90 ? 6.065 20.114 19.322 1.00 14.48 90 VAL A C 1
ATOM 670 O O . VAL A 1 90 ? 6.498 19.726 20.425 1.00 15.85 90 VAL A O 1
ATOM 674 N N . SER A 1 91 ? 6.233 19.460 18.200 1.00 14.19 91 SER A N 1
ATOM 675 C CA . SER A 1 91 ? 6.890 18.175 18.117 1.00 14.51 91 SER A CA 1
ATOM 676 C C . SER A 1 91 ? 8.392 18.256 18.401 1.00 15.01 91 SER A C 1
ATOM 677 O O . SER A 1 91 ? 8.932 17.282 18.943 1.00 15.60 91 SER A O 1
ATOM 680 N N . TYR A 1 92 ? 9.004 19.322 18.008 1.00 13.92 92 TYR A N 1
ATOM 681 C CA . TYR A 1 92 ? 10.465 19.498 18.180 1.00 15.67 92 TYR A CA 1
ATOM 682 C C . TYR A 1 92 ? 10.778 20.946 18.491 1.00 14.87 92 TYR A C 1
ATOM 683 O O . TYR A 1 92 ? 10.101 21.878 18.040 1.00 13.52 92 TYR A O 1
ATOM 692 N N . ALA A 1 93 ? 11.781 21.126 19.346 1.00 15.60 93 ALA A N 1
ATOM 693 C CA . ALA A 1 93 ? 12.253 22.468 19.668 1.00 18.15 93 ALA A CA 1
ATOM 694 C C . ALA A 1 93 ? 13.780 22.449 19.776 1.00 20.54 93 ALA A C 1
ATOM 695 O O . ALA A 1 93 ? 14.340 21.561 20.439 1.00 19.37 93 ALA A O 1
ATOM 697 N N . SER A 1 94 ? 14.423 23.398 19.096 1.00 19.77 94 SER A N 1
ATOM 698 C CA . SER A 1 94 ? 15.880 23.555 19.219 1.00 18.96 94 SER A CA 1
ATOM 699 C C . SER A 1 94 ? 16.070 25.025 19.578 1.00 19.95 94 SER A C 1
ATOM 700 O O . SER A 1 94 ? 15.114 25.788 19.738 1.00 21.63 94 SER A O 1
ATOM 703 N N . GLU A 1 95 ? 17.350 25.439 19.711 1.00 22.45 95 GLU A N 1
ATOM 704 C CA . GLU A 1 95 ? 17.501 26.885 20.065 1.00 22.38 95 GLU A CA 1
ATOM 705 C C . GLU A 1 95 ? 17.206 27.766 18.866 1.00 22.16 95 GLU A C 1
ATOM 706 O O . GLU A 1 95 ? 16.930 28.969 19.033 1.00 22.26 95 GLU A O 1
ATOM 716 N N . THR A 1 96 ? 17.135 27.172 17.674 1.00 18.73 96 THR A N 1
ATOM 717 C CA . THR A 1 96 ? 16.890 27.909 16.446 1.00 17.59 96 THR A CA 1
ATOM 718 C C . THR A 1 96 ? 15.555 27.595 15.763 1.00 15.85 96 THR A C 1
ATOM 719 O O . THR A 1 96 ? 15.204 28.274 14.811 1.00 14.90 96 THR A O 1
ATOM 723 N N . ALA A 1 97 ? 14.813 26.585 16.228 1.00 13.45 97 ALA A N 1
ATOM 724 C CA . ALA A 1 97 ? 13.563 26.257 15.544 1.00 13.81 97 ALA A CA 1
ATOM 725 C C . ALA A 1 97 ? 12.523 25.524 16.394 1.00 13.00 97 ALA A C 1
ATOM 726 O O . ALA A 1 97 ? 12.830 24.959 17.464 1.00 13.48 97 ALA A O 1
ATOM 728 N N . LEU A 1 98 ? 11.291 25.586 15.884 1.00 11.64 98 LEU A N 1
ATOM 729 C CA . LEU A 1 98 ? 10.157 24.837 16.358 1.00 12.93 98 LEU A CA 1
ATOM 730 C C . LEU A 1 98 ? 9.590 24.046 15.131 1.00 13.76 98 LEU A C 1
ATOM 731 O O . LEU A 1 98 ? 9.600 24.597 14.037 1.00 13.10 98 LEU A O 1
ATOM 739 N N . ILE A 1 99 ? 9.190 22.839 15.363 1.00 10.66 99 ILE A N 1
ATOM 740 C CA . ILE A 1 99 ? 8.444 22.078 14.330 1.00 10.79 99 ILE A CA 1
ATOM 741 C C . ILE A 1 99 ? 7.097 21.824 14.971 1.00 11.13 99 ILE A C 1
ATOM 742 O O . ILE A 1 99 ? 6.985 21.223 16.055 1.00 11.69 99 ILE A O 1
ATOM 747 N N . ILE A 1 100 ? 6.053 22.256 14.287 1.00 11.16 100 ILE A N 1
ATOM 748 C CA . ILE A 1 100 ? 4.706 22.072 14.818 1.00 11.03 100 ILE A CA 1
ATOM 749 C C . ILE A 1 100 ? 3.950 21.067 13.974 1.00 12.73 100 ILE A C 1
ATOM 750 O O . ILE A 1 100 ? 4.100 21.151 12.754 1.00 12.91 100 ILE A O 1
ATOM 755 N N . SER A 1 101 ? 3.202 20.203 14.636 1.00 10.94 101 SER A N 1
ATOM 756 C CA . SER A 1 101 ? 2.365 19.230 13.872 1.00 12.37 101 SER A CA 1
ATOM 757 C C . SER A 1 101 ? 0.930 19.642 14.215 1.00 12.62 101 SER A C 1
ATOM 758 O O . SER A 1 101 ? 0.618 19.826 15.402 1.00 12.70 101 SER A O 1
ATOM 761 N N . ASN A 1 102 ? 0.069 19.805 13.235 1.00 11.74 102 ASN A N 1
ATOM 762 C CA . ASN A 1 102 ? -1.295 20.208 13.450 1.00 11.01 102 ASN A CA 1
ATOM 763 C C . ASN A 1 102 ? -2.286 19.294 12.700 1.00 12.47 102 ASN A C 1
ATOM 764 O O . ASN A 1 102 ? -1.998 18.842 11.601 1.00 12.09 102 ASN A O 1
ATOM 769 N N . ILE A 1 103 ? -3.401 18.996 13.371 1.00 10.48 103 ILE A N 1
ATOM 770 C CA . ILE A 1 103 ? -4.472 18.286 12.674 1.00 10.82 103 ILE A CA 1
ATOM 771 C C . ILE A 1 103 ? -5.656 19.265 12.605 1.00 12.57 103 ILE A C 1
ATOM 772 O O . ILE A 1 103 ? -6.140 19.743 13.642 1.00 12.04 103 ILE A O 1
ATOM 777 N N . ASN A 1 104 ? -6.126 19.565 11.390 1.00 11.42 104 ASN A N 1
ATOM 778 C CA . ASN A 1 104 ? -7.272 20.444 11.225 1.00 10.77 104 ASN A CA 1
ATOM 779 C C . ASN A 1 104 ? -8.490 19.646 10.704 1.00 11.85 104 ASN A C 1
ATOM 780 O O . ASN A 1 104 ? -8.336 18.772 9.853 1.00 13.03 104 ASN A O 1
ATOM 785 N N . VAL A 1 105 ? -9.643 19.974 11.268 1.00 10.23 105 VAL A N 1
ATOM 786 C CA . VAL A 1 105 ? -10.930 19.416 10.739 1.00 11.47 105 VAL A CA 1
ATOM 787 C C . VAL A 1 105 ? -11.680 20.677 10.302 1.00 12.09 105 VAL A C 1
ATOM 788 O O . VAL A 1 105 ? -12.004 21.531 11.158 1.00 11.36 105 VAL A O 1
ATOM 792 N N . ASP A 1 106 ? -11.881 20.869 9.000 1.00 13.28 106 ASP A N 1
ATOM 793 C CA . ASP A 1 106 ? -12.479 22.106 8.510 1.00 12.16 106 ASP A CA 1
ATOM 794 C C . ASP A 1 106 ? -13.995 22.099 8.662 1.00 14.11 106 ASP A C 1
ATOM 795 O O . ASP A 1 106 ? -14.569 21.140 9.170 1.00 14.38 106 ASP A O 1
ATOM 800 N N . GLU A 1 107 ? -14.647 23.167 8.213 1.00 15.18 107 GLU A N 1
ATOM 801 C CA . GLU A 1 107 ? -16.101 23.267 8.341 1.00 17.27 107 GLU A CA 1
ATOM 802 C C . GLU A 1 107 ? -16.846 22.181 7.623 1.00 16.46 107 GLU A C 1
ATOM 803 O O . GLU A 1 107 ? -17.910 21.754 8.085 1.00 18.02 107 GLU A O 1
ATOM 809 N N . GLU A 1 108 ? -16.285 21.601 6.549 1.00 14.60 108 GLU A N 1
ATOM 810 C CA . GLU A 1 108 ? -16.905 20.517 5.826 1.00 14.33 108 GLU A CA 1
ATOM 811 C C . GLU A 1 108 ? -16.647 19.164 6.471 1.00 13.16 108 GLU A C 1
ATOM 812 O O . GLU A 1 108 ? -17.239 18.168 6.065 1.00 15.69 108 GLU A O 1
ATOM 818 N N . GLY A 1 109 ? -15.792 19.094 7.516 1.00 12.04 109 GLY A N 1
ATOM 819 C CA . GLY A 1 109 ? -15.518 17.809 8.109 1.00 13.19 109 GLY A CA 1
ATOM 820 C C . GLY A 1 109 ? -14.307 17.068 7.580 1.00 13.53 109 GLY A C 1
ATOM 821 O O . GLY A 1 109 ? -14.018 15.936 8.008 1.00 13.39 109 GLY A O 1
ATOM 822 N N . ASP A 1 110 ? -13.563 17.679 6.665 1.00 11.57 110 ASP A N 1
ATOM 823 C CA . ASP A 1 110 ? -12.416 17.041 6.051 1.00 11.28 110 ASP A CA 1
ATOM 824 C C . ASP A 1 110 ? -11.187 17.238 6.966 1.00 8.89 110 ASP A C 1
ATOM 825 O O . ASP A 1 110 ? -11.046 18.313 7.511 1.00 13.00 110 ASP A O 1
ATOM 830 N N . LYS A 1 111 ? -10.421 16.160 7.128 1.00 8.83 111 LYS A N 1
ATOM 831 C CA . LYS A 1 111 ? -9.293 16.216 8.066 1.00 10.60 111 LYS A CA 1
ATOM 832 C C . LYS A 1 111 ? -7.978 16.325 7.305 1.00 10.56 111 LYS A C 1
ATOM 833 O O . LYS A 1 111 ? -7.779 15.586 6.379 1.00 13.11 111 LYS A O 1
ATOM 839 N N . THR A 1 112 ? -7.122 17.215 7.807 1.00 10.01 112 THR A N 1
ATOM 840 C CA . THR A 1 112 ? -5.852 17.481 7.170 1.00 10.20 112 THR A CA 1
ATOM 841 C C . THR A 1 112 ? -4.729 17.507 8.216 1.00 12.76 112 THR A C 1
ATOM 842 O O . THR A 1 112 ? -4.884 18.168 9.245 1.00 12.21 112 THR A O 1
ATOM 846 N N . ILE A 1 113 ? -3.640 16.798 7.953 1.00 11.80 113 ILE A N 1
ATOM 847 C CA . ILE A 1 113 ? -2.472 16.792 8.827 1.00 13.16 113 ILE A CA 1
ATOM 848 C C . ILE A 1 113 ? -1.428 17.720 8.189 1.00 12.10 113 ILE A C 1
ATOM 849 O O . ILE A 1 113 ? -1.230 17.698 6.981 1.00 10.82 113 ILE A O 1
ATOM 854 N N . MET A 1 114 ? -0.780 18.566 9.017 1.00 10.10 114 MET A N 1
ATOM 855 C CA . MET A 1 114 ? 0.187 19.518 8.419 1.00 10.75 114 MET A CA 1
ATOM 856 C C . MET A 1 114 ? 1.368 19.674 9.414 1.00 10.29 114 MET A C 1
ATOM 857 O O . MET A 1 114 ? 1.217 19.409 10.592 1.00 12.75 114 MET A O 1
ATOM 865 N N . THR A 1 115 ? 2.455 20.110 8.855 1.00 10.34 115 THR A N 1
ATOM 866 C CA . THR A 1 115 ? 3.698 20.337 9.672 1.00 10.24 115 THR A CA 1
ATOM 867 C C . THR A 1 115 ? 4.219 21.691 9.278 1.00 9.19 115 THR A C 1
ATOM 868 O O . THR A 1 115 ? 4.067 22.238 8.175 1.00 10.55 115 THR A O 1
ATOM 872 N N . GLY A 1 116 ? 4.907 22.365 10.225 1.00 10.03 116 GLY A N 1
ATOM 873 C CA . GLY A 1 116 ? 5.478 23.649 9.905 1.00 9.44 116 GLY A CA 1
ATOM 874 C C . GLY A 1 116 ? 6.845 23.764 10.636 1.00 12.48 116 GLY A C 1
ATOM 875 O O . GLY A 1 116 ? 6.989 23.236 11.747 1.00 14.34 116 GLY A O 1
ATOM 876 N N . LEU A 1 117 ? 7.785 24.320 9.903 1.00 12.18 117 LEU A N 1
ATOM 877 C CA . LEU A 1 117 ? 9.101 24.601 10.510 1.00 10.54 117 LEU A CA 1
ATOM 878 C C . LEU A 1 117 ? 9.138 26.122 10.714 1.00 12.33 117 LEU A C 1
ATOM 879 O O . LEU A 1 117 ? 8.907 26.935 9.806 1.00 11.19 117 LEU A O 1
ATOM 884 N N . LEU A 1 118 ? 9.455 26.521 11.939 1.00 10.98 118 LEU A N 1
ATOM 885 C CA . LEU A 1 118 ? 9.516 27.908 12.329 1.00 11.29 118 LEU A CA 1
ATOM 886 C C . LEU A 1 118 ? 10.943 28.274 12.776 1.00 12.97 118 LEU A C 1
ATOM 887 O O . LEU A 1 118 ? 11.634 27.440 13.311 1.00 13.37 118 LEU A O 1
ATOM 892 N N . GLY A 1 119 ? 11.305 29.528 12.554 1.00 13.87 119 GLY A N 1
ATOM 893 C CA . GLY A 1 119 ? 12.642 29.950 12.996 1.00 14.17 119 GLY A CA 1
ATOM 894 C C . GLY A 1 119 ? 12.574 31.424 13.458 1.00 15.47 119 GLY A C 1
ATOM 895 O O . GLY A 1 119 ? 11.542 32.055 13.551 1.00 15.54 119 GLY A O 1
ATOM 896 N N . LYS A 1 120 ? 13.759 31.960 13.785 1.00 19.40 120 LYS A N 1
ATOM 897 C CA . LYS A 1 120 ? 13.828 33.364 14.267 1.00 19.49 120 LYS A CA 1
ATOM 898 C C . LYS A 1 120 ? 13.970 34.386 13.182 1.00 23.25 120 LYS A C 1
ATOM 899 O O . LYS A 1 120 ? 13.972 35.625 13.442 1.00 24.69 120 LYS A O 1
ATOM 905 N N . GLY A 1 121 ? 14.101 33.979 11.943 1.00 24.43 121 GLY A N 1
ATOM 906 C CA . GLY A 1 121 ? 14.199 34.915 10.823 1.00 29.15 121 GLY A CA 1
ATOM 907 C C . GLY A 1 121 ? 14.204 34.181 9.498 1.00 32.88 121 GLY A C 1
ATOM 908 O O . GLY A 1 121 ? 13.514 33.175 9.333 0.50 31.66 121 GLY A O 1
ATOM 909 N N . THR A 1 122 ? 15.004 34.635 8.537 1.00 36.46 122 THR A N 1
ATOM 910 C CA . THR A 1 122 ? 15.079 33.995 7.226 1.00 36.47 122 THR A CA 1
ATOM 911 C C . THR A 1 122 ? 16.214 33.003 7.032 1.00 36.93 122 THR A C 1
ATOM 912 O O . THR A 1 122 ? 16.103 32.242 6.041 0.70 36.25 122 THR A O 1
ATOM 916 N N . ASP A 1 123 ? 17.223 32.890 7.901 1.00 34.75 123 ASP A N 1
ATOM 917 C CA . ASP A 1 123 ? 18.379 32.021 7.632 1.00 31.34 123 ASP A CA 1
ATOM 918 C C . ASP A 1 123 ? 18.271 30.613 8.208 1.00 30.13 123 ASP A C 1
ATOM 919 O O . ASP A 1 123 ? 18.760 30.316 9.317 1.00 29.48 123 ASP A O 1
ATOM 924 N N . ILE A 1 124 ? 17.782 29.683 7.423 1.00 24.65 124 ILE A N 1
ATOM 925 C CA . ILE A 1 124 ? 17.488 28.328 7.845 1.00 24.74 124 ILE A CA 1
ATOM 926 C C . ILE A 1 124 ? 18.697 27.473 8.126 1.00 23.63 124 ILE A C 1
ATOM 927 O O . ILE A 1 124 ? 19.650 27.469 7.349 1.00 23.96 124 ILE A O 1
ATOM 932 N N . GLU A 1 125 ? 18.659 26.791 9.279 1.00 21.15 125 GLU A N 1
ATOM 933 C CA . GLU A 1 125 ? 19.708 25.831 9.605 1.00 19.18 125 GLU A CA 1
ATOM 934 C C . GLU A 1 125 ? 19.333 24.472 9.013 1.00 19.28 125 GLU A C 1
ATOM 935 O O . GLU A 1 125 ? 18.247 23.960 9.337 1.00 14.85 125 GLU A O 1
ATOM 941 N N . ASP A 1 126 ? 20.203 23.913 8.182 1.00 17.47 126 ASP A N 1
ATOM 942 C CA . ASP A 1 126 ? 19.875 22.600 7.590 1.00 18.43 126 ASP A CA 1
ATOM 943 C C . ASP A 1 126 ? 19.542 21.534 8.590 1.00 17.94 126 ASP A C 1
ATOM 944 O O . ASP A 1 126 ? 18.684 20.644 8.359 1.00 18.50 126 ASP A O 1
ATOM 949 N N . GLN A 1 127 ? 20.170 21.484 9.765 1.00 16.65 127 GLN A N 1
ATOM 950 C CA . GLN A 1 127 ? 19.850 20.452 10.761 1.00 17.28 127 GLN A CA 1
ATOM 951 C C . GLN A 1 127 ? 18.372 20.542 11.177 1.00 17.86 127 GLN A C 1
ATOM 952 O O . GLN A 1 127 ? 17.735 19.493 11.351 1.00 18.82 127 GLN A O 1
ATOM 958 N N . ASP A 1 128 ? 17.828 21.747 11.278 1.00 15.44 128 ASP A N 1
ATOM 959 C CA . ASP A 1 128 ? 16.409 21.898 11.638 1.00 15.90 128 ASP A CA 1
ATOM 960 C C . ASP A 1 128 ? 15.523 21.442 10.452 1.00 15.36 128 ASP A C 1
ATOM 961 O O . ASP A 1 128 ? 14.499 20.770 10.634 1.00 14.04 128 ASP A O 1
ATOM 966 N N . LEU A 1 129 ? 15.983 21.758 9.238 1.00 14.87 129 LEU A N 1
ATOM 967 C CA . LEU A 1 129 ? 15.256 21.457 7.990 1.00 13.61 129 LEU A CA 1
ATOM 968 C C . LEU A 1 129 ? 15.170 19.957 7.782 1.00 13.05 129 LEU A C 1
ATOM 969 O O . LEU A 1 129 ? 14.134 19.346 7.474 1.00 12.19 129 LEU A O 1
ATOM 977 N N . GLU A 1 130 ? 16.256 19.212 8.042 1.00 12.74 130 GLU A N 1
ATOM 978 C CA . GLU A 1 130 ? 16.212 17.757 7.937 1.00 13.49 130 GLU A CA 1
ATOM 979 C C . GLU A 1 130 ? 15.243 17.099 8.901 1.00 13.54 130 GLU A C 1
ATOM 980 O O . GLU A 1 130 ? 14.554 16.129 8.554 1.00 13.67 130 GLU A O 1
ATOM 986 N N . LYS A 1 131 ? 15.146 17.608 10.146 1.00 12.82 131 LYS A N 1
ATOM 987 C CA . LYS A 1 131 ? 14.204 17.137 11.114 1.00 14.63 131 LYS A CA 1
ATOM 988 C C . LYS A 1 131 ? 12.760 17.435 10.647 1.00 13.27 131 LYS A C 1
ATOM 989 O O . LYS A 1 131 ? 11.922 16.564 10.788 1.00 14.26 131 LYS A O 1
ATOM 995 N N . PHE A 1 132 ? 12.514 18.604 10.113 1.00 10.80 132 PHE A N 1
ATOM 996 C CA . PHE A 1 132 ? 11.190 18.930 9.560 1.00 11.36 132 PHE A CA 1
ATOM 997 C C . PHE A 1 132 ? 10.829 17.941 8.440 1.00 11.61 132 PHE A C 1
ATOM 998 O O . PHE A 1 132 ? 9.698 17.428 8.389 1.00 11.16 132 PHE A O 1
ATOM 1006 N N . LYS A 1 133 ? 11.785 17.636 7.552 1.00 11.58 133 LYS A N 1
ATOM 1007 C CA . LYS A 1 133 ? 11.418 16.713 6.424 1.00 12.91 133 LYS A CA 1
ATOM 1008 C C . LYS A 1 133 ? 11.105 15.337 6.973 1.00 15.13 133 LYS A C 1
ATOM 1009 O O . LYS A 1 133 ? 10.213 14.580 6.482 1.00 15.62 133 LYS A O 1
ATOM 1019 N N . GLU A 1 134 ? 11.840 14.880 8.006 1.00 13.28 134 GLU A N 1
ATOM 1020 C CA . GLU A 1 134 ? 11.578 13.560 8.610 1.00 16.55 134 GLU A CA 1
ATOM 1021 C C . GLU A 1 134 ? 10.219 13.544 9.306 1.00 15.53 134 GLU A C 1
ATOM 1022 O O . GLU A 1 134 ? 9.456 12.571 9.173 1.00 15.51 134 GLU A O 1
ATOM 1028 N N . VAL A 1 135 ? 9.913 14.559 10.145 1.00 14.87 135 VAL A N 1
ATOM 1029 C CA . VAL A 1 135 ? 8.570 14.590 10.785 1.00 14.00 135 VAL A CA 1
ATOM 1030 C C . VAL A 1 135 ? 7.482 14.627 9.719 1.00 13.83 135 VAL A C 1
ATOM 1031 O O . VAL A 1 135 ? 6.454 13.971 9.827 1.00 15.00 135 VAL A O 1
ATOM 1035 N N . THR A 1 136 ? 7.677 15.399 8.641 1.00 12.99 136 THR A N 1
ATOM 1036 C CA . THR A 1 136 ? 6.701 15.454 7.556 1.00 14.36 136 THR A CA 1
ATOM 1037 C C . THR A 1 136 ? 6.477 14.089 6.913 1.00 14.89 136 THR A C 1
ATOM 1038 O O . THR A 1 136 ? 5.326 13.621 6.751 1.00 15.08 136 THR A O 1
ATOM 1042 N N . ARG A 1 137 ? 7.587 13.437 6.562 1.00 15.44 137 ARG A N 1
ATOM 1043 C CA . ARG A 1 137 ? 7.564 12.099 5.989 1.00 18.18 137 ARG A CA 1
ATOM 1044 C C . ARG A 1 137 ? 6.865 11.116 6.935 1.00 17.52 137 ARG A C 1
ATOM 1045 O O . ARG A 1 137 ? 6.083 10.266 6.505 1.00 18.19 137 ARG A O 1
ATOM 1053 N N . GLU A 1 138 ? 7.138 11.187 8.232 1.00 16.91 138 GLU A N 1
ATOM 1054 C CA . GLU A 1 138 ? 6.551 10.271 9.192 1.00 19.80 138 GLU A CA 1
ATOM 1055 C C . GLU A 1 138 ? 5.047 10.404 9.297 1.00 20.15 138 GLU A C 1
ATOM 1056 O O . GLU A 1 138 ? 4.308 9.458 9.590 1.00 19.77 138 GLU A O 1
ATOM 1062 N N . ASN A 1 139 ? 4.573 11.624 9.030 1.00 19.63 139 ASN A N 1
ATOM 1063 C CA . ASN A 1 139 ? 3.155 11.910 9.024 1.00 18.61 139 ASN A CA 1
ATOM 1064 C C . ASN A 1 139 ? 2.500 11.514 7.716 1.00 17.81 139 ASN A C 1
ATOM 1065 O O . ASN A 1 139 ? 1.333 11.862 7.503 1.00 20.07 139 ASN A O 1
ATOM 1070 N N . GLY A 1 140 ? 3.149 10.850 6.807 1.00 17.39 140 GLY A N 1
ATOM 1071 C CA . GLY A 1 140 ? 2.575 10.404 5.550 1.00 17.64 140 GLY A CA 1
ATOM 1072 C C . GLY A 1 140 ? 2.510 11.491 4.475 1.00 18.48 140 GLY A C 1
ATOM 1073 O O . GLY A 1 140 ? 1.836 11.230 3.463 1.00 16.68 140 GLY A O 1
ATOM 1074 N N . ILE A 1 141 ? 3.132 12.650 4.681 1.00 16.93 141 ILE A N 1
ATOM 1075 C CA . ILE A 1 141 ? 3.068 13.766 3.709 1.00 13.95 141 ILE A CA 1
ATOM 1076 C C . ILE A 1 141 ? 4.255 13.677 2.746 1.00 15.86 141 ILE A C 1
ATOM 1077 O O . ILE A 1 141 ? 5.393 13.628 3.240 1.00 15.58 141 ILE A O 1
ATOM 1082 N N . PRO A 1 142 ? 4.010 13.595 1.444 1.00 15.54 142 PRO A N 1
ATOM 1083 C CA . PRO A 1 142 ? 5.108 13.481 0.482 1.00 16.78 142 PRO A CA 1
ATOM 1084 C C . PRO A 1 142 ? 5.933 14.747 0.358 1.00 13.18 142 PRO A C 1
ATOM 1085 O O . PRO A 1 142 ? 5.428 15.839 0.653 1.00 12.62 142 PRO A O 1
ATOM 1089 N N . GLU A 1 143 ? 7.147 14.620 -0.161 1.00 13.04 143 GLU A N 1
ATOM 1090 C CA . GLU A 1 143 ? 8.090 15.717 -0.288 1.00 12.16 143 GLU A CA 1
ATOM 1091 C C . GLU A 1 143 ? 7.527 16.824 -1.169 1.00 12.23 143 GLU A C 1
ATOM 1092 O O . GLU A 1 143 ? 7.705 17.978 -0.939 1.00 10.90 143 GLU A O 1
ATOM 1098 N N . GLU A 1 144 ? 6.798 16.356 -2.249 1.00 11.97 144 GLU A N 1
ATOM 1099 C CA . GLU A 1 144 ? 6.214 17.333 -3.152 1.00 12.34 144 GLU A CA 1
ATOM 1100 C C . GLU A 1 144 ? 5.101 18.157 -2.533 1.00 11.25 144 GLU A C 1
ATOM 1101 O O . GLU A 1 144 ? 4.603 19.063 -3.218 1.00 12.80 144 GLU A O 1
ATOM 1107 N N . ASN A 1 145 ? 4.623 17.779 -1.334 1.00 10.34 145 ASN A N 1
ATOM 1108 C CA . ASN A 1 145 ? 3.562 18.562 -0.684 1.00 9.60 145 ASN A CA 1
ATOM 1109 C C . ASN A 1 145 ? 4.196 19.572 0.305 1.00 11.87 145 ASN A C 1
ATOM 1110 O O . ASN A 1 145 ? 3.403 20.049 1.153 1.00 12.00 145 ASN A O 1
ATOM 1115 N N . ILE A 1 146 ? 5.433 19.894 0.190 1.00 9.92 146 ILE A N 1
ATOM 1116 C CA . ILE A 1 146 ? 6.157 20.866 1.003 1.00 10.43 146 ILE A CA 1
ATOM 1117 C C . ILE A 1 146 ? 6.227 22.181 0.224 1.00 10.98 146 ILE A C 1
ATOM 1118 O O . ILE A 1 146 ? 6.712 22.184 -0.935 1.00 11.37 146 ILE A O 1
ATOM 1123 N N . VAL A 1 147 ? 5.819 23.284 0.832 1.00 10.66 147 VAL A N 1
ATOM 1124 C CA . VAL A 1 147 ? 5.903 24.607 0.229 1.00 11.42 147 VAL A CA 1
ATOM 1125 C C . VAL A 1 147 ? 6.965 25.430 0.977 1.00 12.48 147 VAL A C 1
ATOM 1126 O O . VAL A 1 147 ? 7.032 25.346 2.202 1.00 12.22 147 VAL A O 1
ATOM 1132 N N . ASN A 1 148 ? 7.750 26.169 0.205 1.00 11.92 148 ASN A N 1
ATOM 1133 C CA . ASN A 1 148 ? 8.753 27.067 0.804 1.00 13.07 148 ASN A CA 1
ATOM 1134 C C . ASN A 1 148 ? 8.064 28.381 1.135 1.00 16.74 148 ASN A C 1
ATOM 1135 O O . ASN A 1 148 ? 7.658 29.085 0.205 1.00 15.38 148 ASN A O 1
ATOM 1140 N N . ILE A 1 149 ? 7.869 28.673 2.418 1.00 17.10 149 ILE A N 1
ATOM 1141 C CA . ILE A 1 149 ? 7.087 29.843 2.867 1.00 19.15 149 ILE A CA 1
ATOM 1142 C C . ILE A 1 149 ? 7.911 31.101 2.895 1.00 21.30 149 ILE A C 1
ATOM 1143 O O . ILE A 1 149 ? 7.473 32.199 2.537 1.00 20.88 149 ILE A O 1
ATOM 1148 N N . ILE A 1 150 ? 9.194 30.978 3.292 1.00 22.51 150 ILE A N 1
ATOM 1149 C CA . ILE A 1 150 ? 10.051 32.178 3.295 1.00 27.25 150 ILE A CA 1
ATOM 1150 C C . ILE A 1 150 ? 10.055 32.891 1.947 1.00 26.43 150 ILE A C 1
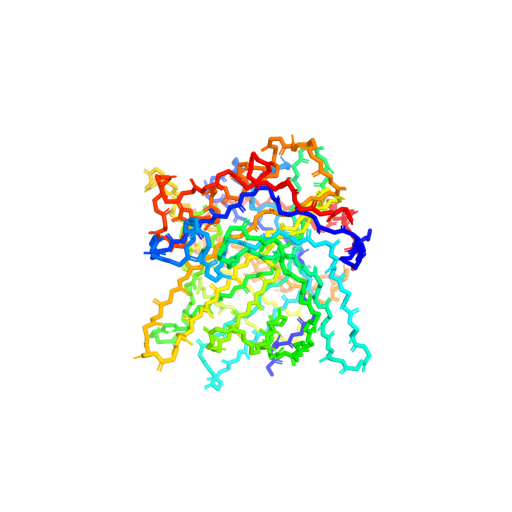ATOM 1151 O O . ILE A 1 150 ? 10.046 34.126 1.892 1.00 27.62 150 ILE A O 1
ATOM 1156 N N . GLU A 1 151 ? 10.044 32.153 0.842 1.00 25.20 151 GLU A N 1
ATOM 1157 C CA . GLU A 1 151 ? 9.992 32.653 -0.489 1.00 23.21 151 GLU A CA 1
ATOM 1158 C C . GLU A 1 151 ? 8.682 33.380 -0.796 1.00 26.38 151 GLU A C 1
ATOM 1159 O O . GLU A 1 151 ? 8.661 34.220 -1.698 1.00 28.95 151 GLU A O 1
ATOM 1165 N N . ARG A 1 152 ? 7.611 33.075 -0.064 1.00 21.67 152 ARG A N 1
ATOM 1166 C CA . ARG A 1 152 ? 6.297 33.651 -0.279 1.00 20.26 152 ARG A CA 1
ATOM 1167 C C . ARG A 1 152 ? 5.863 34.699 0.734 1.00 19.82 152 ARG A C 1
ATOM 1168 O O . ARG A 1 152 ? 4.831 35.342 0.520 1.00 20.16 152 ARG A O 1
ATOM 1176 N N . ASP A 1 153 ? 6.684 34.898 1.782 1.00 17.74 153 ASP A N 1
ATOM 1177 C CA . ASP A 1 153 ? 6.266 35.841 2.833 1.00 17.67 153 ASP A CA 1
ATOM 1178 C C . ASP A 1 153 ? 6.770 37.252 2.570 1.00 19.07 153 ASP A C 1
ATOM 1179 O O . ASP A 1 153 ? 7.894 37.615 2.886 1.00 20.00 153 ASP A O 1
ATOM 1184 N N . ASP A 1 154 ? 5.857 38.053 1.997 1.00 18.98 154 ASP A N 1
ATOM 1185 C CA . ASP A 1 154 ? 6.178 39.459 1.735 1.00 20.39 154 ASP A CA 1
ATOM 1186 C C . ASP A 1 154 ? 5.208 40.314 2.567 1.00 21.17 154 ASP A C 1
ATOM 1187 O O . ASP A 1 154 ? 4.899 41.448 2.209 1.00 20.83 154 ASP A O 1
ATOM 1192 N N . CYS A 1 155 ? 4.635 39.736 3.669 1.00 18.41 155 CYS A N 1
ATOM 1193 C CA . CYS A 1 155 ? 3.760 40.502 4.578 1.00 18.39 155 CYS A CA 1
ATOM 1194 C C . CYS A 1 155 ? 4.637 41.281 5.571 1.00 19.50 155 CYS A C 1
ATOM 1195 O O . CYS A 1 155 ? 5.821 40.953 5.753 1.00 19.20 155 CYS A O 1
ATOM 1198 N N . PRO A 1 156 ? 4.135 42.354 6.271 1.00 21.96 156 PRO A N 1
ATOM 1199 C CA . PRO A 1 156 ? 4.979 43.118 7.192 1.00 22.01 156 PRO A CA 1
ATOM 1200 C C . PRO A 1 156 ? 5.516 42.244 8.302 1.00 22.66 156 PRO A C 1
ATOM 1201 O O . PRO A 1 156 ? 4.848 41.239 8.690 1.00 22.00 156 PRO A O 1
ATOM 1205 N N . ALA A 1 157 ? 6.595 42.835 8.754 1.00 23.90 157 ALA A N 1
ATOM 1206 C CA . ALA A 1 157 ? 7.348 42.288 9.850 1.00 26.50 157 ALA A CA 1
ATOM 1207 C C . ALA A 1 157 ? 6.571 42.436 11.147 1.00 27.00 157 ALA A C 1
ATOM 1208 O O . ALA A 1 157 ? 6.816 41.603 12.053 0.70 27.26 157 ALA A O 1
ATOM 1211 N N . GLU B 1 11 ? -0.367 4.307 39.094 1.00 51.00 11 GLU B N 1
ATOM 1212 C CA . GLU B 1 11 ? 0.137 4.326 37.720 1.00 52.10 11 GLU B CA 1
ATOM 1213 C C . GLU B 1 11 ? 1.288 5.333 37.578 1.00 51.80 11 GLU B C 1
ATOM 1214 O O . GLU B 1 11 ? 1.386 6.298 38.370 1.00 52.17 11 GLU B O 1
ATOM 1220 N N . LEU B 1 12 ? 2.028 4.985 36.555 0.0000 60.86 12 LEU B N 1
ATOM 1221 C CA . LEU B 1 12 ? 3.299 5.571 36.111 1.00 49.65 12 LEU B CA 1
ATOM 1222 C C . LEU B 1 12 ? 3.304 6.925 35.349 1.00 48.93 12 LEU B C 1
ATOM 1223 O O . LEU B 1 12 ? 4.362 7.420 34.940 1.00 49.78 12 LEU B O 1
ATOM 1228 N N . SER B 1 13 ? 2.203 7.585 35.108 1.00 46.44 13 SER B N 1
ATOM 1229 C CA . SER B 1 13 ? 2.314 8.880 34.390 1.00 44.09 13 SER B CA 1
ATOM 1230 C C . SER B 1 13 ? 3.089 9.859 35.271 1.00 43.94 13 SER B C 1
ATOM 1231 O O . SER B 1 13 ? 3.055 9.754 36.508 1.00 45.18 13 SER B O 1
ATOM 1234 N N . GLY B 1 14 ? 4.133 10.549 34.742 1.00 41.59 14 GLY B N 1
ATOM 1235 C CA . GLY B 1 14 ? 4.931 11.401 35.612 1.00 38.57 14 GLY B CA 1
ATOM 1236 C C . GLY B 1 14 ? 6.312 11.658 35.052 1.00 36.74 14 GLY B C 1
ATOM 1237 O O . GLY B 1 14 ? 6.604 11.362 33.905 1.00 33.12 14 GLY B O 1
ATOM 1238 N N . LYS B 1 15 ? 7.142 12.264 35.908 1.00 36.22 15 LYS B N 1
ATOM 1239 C CA . LYS B 1 15 ? 8.500 12.590 35.516 1.00 35.29 15 LYS B CA 1
ATOM 1240 C C . LYS B 1 15 ? 9.312 11.297 35.494 1.00 34.51 15 LYS B C 1
ATOM 1241 O O . LYS B 1 15 ? 9.295 10.556 36.477 1.00 36.97 15 LYS B O 1
ATOM 1247 N N . TRP B 1 16 ? 9.939 10.998 34.376 1.00 33.31 16 TRP B N 1
ATOM 1248 C CA . TRP B 1 16 ? 10.766 9.801 34.227 1.00 29.75 16 TRP B CA 1
ATOM 1249 C C . TRP B 1 16 ? 12.037 10.229 33.503 1.00 30.20 16 TRP B C 1
ATOM 1250 O O . TRP B 1 16 ? 11.954 10.940 32.494 1.00 26.90 16 TRP B O 1
ATOM 1261 N N . ILE B 1 17 ? 13.181 9.835 34.041 1.00 27.46 17 ILE B N 1
ATOM 1262 C CA . ILE B 1 17 ? 14.479 10.156 33.471 1.00 28.43 17 ILE B CA 1
ATOM 1263 C C . ILE B 1 17 ? 15.161 8.858 33.058 1.00 26.34 17 ILE B C 1
ATOM 1264 O O . ILE B 1 17 ? 14.988 7.833 33.732 1.00 28.52 17 ILE B O 1
ATOM 1269 N N . THR B 1 18 ? 15.933 8.855 31.996 1.00 25.51 18 THR B N 1
ATOM 1270 C CA . THR B 1 18 ? 16.614 7.699 31.477 1.00 22.44 18 THR B CA 1
ATOM 1271 C C . THR B 1 18 ? 17.892 7.387 32.296 1.00 25.08 18 THR B C 1
ATOM 1272 O O . THR B 1 18 ? 18.686 8.299 32.529 1.00 21.94 18 THR B O 1
ATOM 1276 N N . SER B 1 19 ? 18.037 6.130 32.696 1.00 23.26 19 SER B N 1
ATOM 1277 C CA . SER B 1 19 ? 19.245 5.684 33.409 1.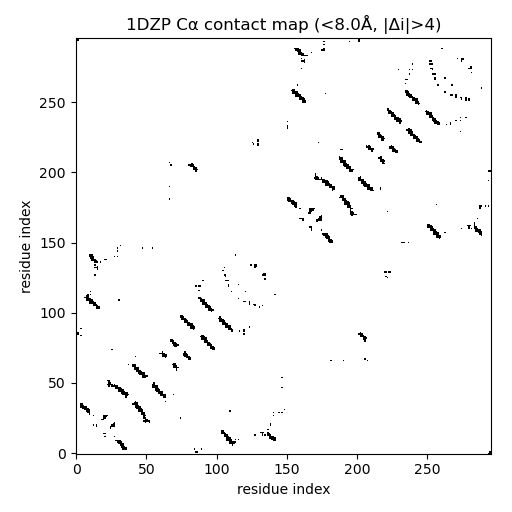00 24.41 19 SER B CA 1
ATOM 1278 C C . SER B 1 19 ? 20.146 4.942 32.444 1.00 22.57 19 SER B C 1
ATOM 1279 O O . SER B 1 19 ? 21.330 5.257 32.217 1.00 24.25 19 SER B O 1
ATOM 1283 N N . TYR B 1 20 ? 19.634 3.871 31.810 1.00 21.38 20 TYR B N 1
ATOM 1284 C CA . TYR B 1 20 ? 20.387 3.065 30.891 1.00 20.73 20 TYR B CA 1
ATOM 1285 C C . TYR B 1 20 ? 19.597 2.661 29.653 1.00 21.50 20 TYR B C 1
ATOM 1286 O O . TYR B 1 20 ? 18.367 2.543 29.704 1.00 21.29 20 TYR B O 1
ATOM 1295 N N . ILE B 1 21 ? 20.279 2.426 28.543 1.00 18.93 21 ILE B N 1
ATOM 1296 C CA . ILE B 1 21 ? 19.637 1.972 27.335 1.00 19.85 21 ILE B CA 1
ATOM 1297 C C . ILE B 1 21 ? 20.468 0.885 26.685 1.00 21.99 21 ILE B C 1
ATOM 1298 O O . ILE B 1 21 ? 21.732 0.953 26.661 1.00 22.94 21 ILE B O 1
ATOM 1303 N N . GLY B 1 22 ? 19.818 -0.133 26.169 1.00 20.81 22 GLY B N 1
ATOM 1304 C CA . GLY B 1 22 ? 20.407 -1.222 25.444 1.00 23.24 22 GLY B CA 1
ATOM 1305 C C . GLY B 1 22 ? 19.930 -1.271 23.996 1.00 25.22 22 GLY B C 1
ATOM 1306 O O . GLY B 1 22 ? 18.743 -0.992 23.732 1.00 24.30 22 GLY B O 1
ATOM 1307 N N . SER B 1 23 ? 20.802 -1.646 23.067 1.00 25.32 23 SER B N 1
ATOM 1308 C CA . SER B 1 23 ? 20.426 -1.703 21.664 1.00 25.96 23 SER B CA 1
ATOM 1309 C C . SER B 1 23 ? 21.164 -2.788 20.897 1.00 26.86 23 SER B C 1
ATOM 1310 O O . SER B 1 23 ? 22.357 -3.003 21.063 1.00 27.73 23 SER B O 1
ATOM 1313 N N . SER B 1 24 ? 20.419 -3.431 20.004 1.00 27.25 24 SER B N 1
ATOM 1314 C CA . SER B 1 24 ? 20.940 -4.480 19.137 1.00 28.88 24 SER B CA 1
ATOM 1315 C C . SER B 1 24 ? 21.925 -3.905 18.114 1.00 30.84 24 SER B C 1
ATOM 1316 O O . SER B 1 24 ? 22.800 -4.605 17.599 1.00 31.13 24 SER B O 1
ATOM 1319 N N . ASP B 1 25 ? 21.762 -2.637 17.814 1.00 30.48 25 ASP B N 1
ATOM 1320 C CA . ASP B 1 25 ? 22.633 -1.873 16.929 1.00 31.26 25 ASP B CA 1
ATOM 1321 C C . ASP B 1 25 ? 23.236 -0.774 17.779 1.00 30.53 25 ASP B C 1
ATOM 1322 O O . ASP B 1 25 ? 22.560 0.215 18.054 1.00 31.09 25 ASP B O 1
ATOM 1327 N N . LEU B 1 26 ? 24.482 -0.944 18.211 1.00 31.80 26 LEU B N 1
ATOM 1328 C CA . LEU B 1 26 ? 25.137 0.036 19.066 1.00 33.47 26 LEU B CA 1
ATOM 1329 C C . LEU B 1 26 ? 25.268 1.404 18.434 1.00 33.90 26 LEU B C 1
ATOM 1330 O O . LEU B 1 26 ? 25.374 2.399 19.150 1.00 34.34 26 LEU B O 1
ATOM 1335 N N . GLU B 1 27 ? 25.285 1.497 17.101 1.00 34.65 27 GLU B N 1
ATOM 1336 C CA . GLU B 1 27 ? 25.392 2.793 16.437 1.00 34.92 27 GLU B CA 1
ATOM 1337 C C . GLU B 1 27 ? 24.201 3.702 16.747 1.00 34.50 27 GLU B C 1
ATOM 1338 O O . GLU B 1 27 ? 24.378 4.915 16.901 1.00 35.05 27 GLU B O 1
ATOM 1344 N N . LYS B 1 28 ? 23.007 3.134 16.877 1.00 32.92 28 LYS B N 1
ATOM 1345 C CA . LYS B 1 28 ? 21.791 3.886 17.134 1.00 33.49 28 LYS B CA 1
ATOM 1346 C C . LYS B 1 28 ? 21.712 4.560 18.483 1.00 33.07 28 LYS B C 1
ATOM 1347 O O . LYS B 1 28 ? 20.895 5.454 18.706 1.00 32.21 28 LYS B O 1
ATOM 1353 N N . ILE B 1 29 ? 22.533 4.173 19.467 1.00 33.50 29 ILE B N 1
ATOM 1354 C CA . ILE B 1 29 ? 22.475 4.783 20.784 1.00 33.26 29 ILE B CA 1
ATOM 1355 C C . ILE B 1 29 ? 23.798 5.429 21.139 1.00 34.39 29 ILE B C 1
ATOM 1356 O O . ILE B 1 29 ? 24.027 5.730 22.310 1.00 35.48 29 ILE B O 1
ATOM 1361 N N . GLY B 1 30 ? 24.644 5.687 20.141 1.00 35.46 30 GLY B N 1
ATOM 1362 C CA . GLY B 1 30 ? 25.899 6.390 20.380 1.00 36.22 30 GLY B CA 1
ATOM 1363 C C . GLY B 1 30 ? 25.658 7.881 20.628 1.00 36.90 30 GLY B C 1
ATOM 1364 O O . GLY B 1 30 ? 24.528 8.366 20.554 1.00 33.54 30 GLY B O 1
ATOM 1365 N N . GLU B 1 31 ? 26.727 8.607 20.962 1.00 36.88 31 GLU B N 1
ATOM 1366 C CA . GLU B 1 31 ? 26.615 10.043 21.198 1.00 36.64 31 GLU B CA 1
ATOM 1367 C C . GLU B 1 31 ? 26.098 10.699 19.920 0.50 35.35 31 GLU B C 1
ATOM 1368 O O . GLU B 1 31 ? 26.503 10.355 18.802 1.00 36.41 31 GLU B O 1
ATOM 1374 N N . ASN B 1 32 ? 25.166 11.608 20.049 1.00 34.32 32 ASN B N 1
ATOM 1375 C CA . ASN B 1 32 ? 24.509 12.307 18.967 1.00 34.33 32 ASN B CA 1
ATOM 1376 C C . ASN B 1 32 ? 23.671 11.427 18.060 1.00 34.23 32 ASN B C 1
ATOM 1377 O O . ASN B 1 32 ? 23.327 11.800 16.936 1.00 31.70 32 ASN B O 1
ATOM 1382 N N . ALA B 1 33 ? 23.331 10.199 18.492 1.00 32.63 33 ALA B N 1
ATOM 1383 C CA . ALA B 1 33 ? 22.489 9.339 17.662 1.00 31.95 33 ALA B CA 1
ATOM 1384 C C . ALA B 1 33 ? 21.045 9.527 18.153 1.00 30.85 33 ALA B C 1
ATOM 1385 O O . ALA B 1 33 ? 20.877 9.983 19.288 1.00 29.34 33 ALA B O 1
ATOM 1387 N N . PRO B 1 34 ? 20.068 9.174 17.340 1.00 30.70 34 PRO B N 1
ATOM 1388 C CA . PRO B 1 34 ? 18.672 9.376 17.679 1.00 30.23 34 PRO B CA 1
ATOM 1389 C C . PRO B 1 34 ? 18.188 8.625 18.909 1.00 29.86 34 PRO B C 1
ATOM 1390 O O . PRO B 1 34 ? 17.257 9.055 19.604 1.00 27.59 34 PRO B O 1
ATOM 1394 N N . PHE B 1 35 ? 18.796 7.478 19.222 1.00 28.25 35 PHE B N 1
ATOM 1395 C CA . PHE B 1 35 ? 18.287 6.723 20.387 1.00 28.60 35 PHE B CA 1
ATOM 1396 C C . PHE B 1 35 ? 19.008 6.902 21.687 1.00 28.10 35 PHE B C 1
ATOM 1397 O O . PHE B 1 35 ? 18.803 6.137 22.640 1.00 28.07 35 PHE B O 1
ATOM 1405 N N . GLN B 1 36 ? 19.886 7.851 21.767 1.00 26.82 36 GLN B N 1
ATOM 1406 C CA . GLN B 1 36 ? 20.427 8.341 23.043 1.00 26.88 36 GLN B CA 1
ATOM 1407 C C . GLN B 1 36 ? 19.442 9.330 23.674 1.00 26.32 36 GLN B C 1
ATOM 1408 O O . GLN B 1 36 ? 19.479 10.537 23.397 1.00 27.35 36 GLN B O 1
ATOM 1414 N N . VAL B 1 37 ? 18.337 8.739 24.187 1.00 25.16 37 VAL B N 1
ATOM 1415 C CA . VAL B 1 37 ? 17.197 9.539 24.648 1.00 23.68 37 VAL B CA 1
ATOM 1416 C C . VAL B 1 37 ? 17.247 9.892 26.097 1.00 23.74 37 VAL B C 1
ATOM 1417 O O . VAL B 1 37 ? 17.422 8.949 26.933 1.00 24.15 37 VAL B O 1
ATOM 1421 N N . PHE B 1 38 ? 17.138 11.152 26.446 1.00 20.92 38 PHE B N 1
ATOM 1422 C CA . PHE B 1 38 ? 17.145 11.639 27.808 1.00 20.64 38 PHE B CA 1
ATOM 1423 C C . PHE B 1 38 ? 15.700 11.964 28.182 1.00 20.67 38 PHE B C 1
ATOM 1424 O O . PHE B 1 38 ? 15.160 13.056 27.981 1.00 19.87 38 PHE B O 1
ATOM 1432 N N . MET B 1 39 ? 15.020 10.926 28.772 1.00 18.90 39 MET B N 1
ATOM 1433 C CA . MET B 1 39 ? 13.602 11.143 29.095 1.00 19.63 39 MET B CA 1
ATOM 1434 C C . MET B 1 39 ? 13.360 12.216 30.105 1.00 20.05 39 MET B C 1
ATOM 1435 O O . MET B 1 39 ? 14.206 12.541 30.969 1.00 22.09 39 MET B O 1
ATOM 1440 N N . ARG B 1 40 ? 12.222 12.885 30.084 1.00 19.87 40 ARG B N 1
ATOM 1441 C CA . ARG B 1 40 ? 11.801 13.867 31.057 1.00 21.34 40 ARG B CA 1
ATOM 1442 C C . ARG B 1 40 ? 10.441 13.527 31.645 1.00 22.09 40 ARG B C 1
ATOM 1443 O O . ARG B 1 40 ? 10.262 13.616 32.866 1.00 22.96 40 ARG B O 1
ATOM 1451 N N . SER B 1 41 ? 9.489 13.083 30.807 1.00 21.12 41 SER B N 1
ATOM 1452 C CA . SER B 1 41 ? 8.168 12.717 31.266 1.00 22.38 41 SER B CA 1
ATOM 1453 C C . SER B 1 41 ? 7.439 11.778 30.306 1.00 22.07 41 SER B C 1
ATOM 1454 O O . SER B 1 41 ? 7.661 11.716 29.103 1.00 20.82 41 SER B O 1
ATOM 1457 N N . ILE B 1 42 ? 6.604 10.915 30.910 1.00 23.87 42 ILE B N 1
ATOM 1458 C CA . ILE B 1 42 ? 5.756 10.026 30.149 1.00 24.75 42 ILE B CA 1
ATOM 1459 C C . ILE B 1 42 ? 4.333 10.043 30.744 1.00 27.63 42 ILE B C 1
ATOM 1460 O O . ILE B 1 42 ? 4.222 9.746 31.946 1.00 28.97 42 ILE B O 1
ATOM 1465 N N . GLU B 1 43 ? 3.320 10.344 29.957 1.00 26.32 43 GLU B N 1
ATOM 1466 C CA . GLU B 1 43 ? 1.956 10.308 30.481 1.00 27.27 43 GLU B CA 1
ATOM 1467 C C . GLU B 1 43 ? 1.115 9.296 29.695 1.00 27.71 43 GLU B C 1
ATOM 1468 O O . GLU B 1 43 ? 1.041 9.371 28.480 1.00 26.82 43 GLU B O 1
ATOM 1474 N N . PHE B 1 44 ? 0.510 8.366 30.434 1.00 28.71 44 PHE B N 1
ATOM 1475 C CA . PHE B 1 44 ? -0.325 7.348 29.818 1.00 30.62 44 PHE B CA 1
ATOM 1476 C C . PHE B 1 44 ? -1.789 7.794 29.932 1.00 33.05 44 PHE B C 1
ATOM 1477 O O . PHE B 1 44 ? -2.298 7.936 31.043 1.00 35.37 44 PHE B O 1
ATOM 1485 N N . ASP B 1 45 ? -2.422 8.061 28.811 1.00 33.11 45 ASP B N 1
ATOM 1486 C CA . ASP B 1 45 ? -3.813 8.494 28.809 1.00 33.86 45 ASP B CA 1
ATOM 1487 C C . ASP B 1 45 ? -4.670 7.303 28.365 1.00 32.84 45 ASP B C 1
ATOM 1488 O O . ASP B 1 45 ? -4.962 7.133 27.203 1.00 32.80 45 ASP B O 1
ATOM 1493 N N . ASP B 1 46 ? -5.059 6.490 29.361 1.00 34.29 46 ASP B N 1
ATOM 1494 C CA . ASP B 1 46 ? -5.852 5.291 29.055 1.00 35.24 46 ASP B CA 1
ATOM 1495 C C . ASP B 1 46 ? -7.247 5.666 28.561 1.00 34.77 46 ASP B C 1
ATOM 1496 O O . ASP B 1 46 ? -7.860 4.951 27.773 1.00 35.51 46 ASP B O 1
ATOM 1501 N N . LYS B 1 47 ? -7.741 6.785 29.026 1.00 35.68 47 LYS B N 1
ATOM 1502 C CA . LYS B 1 47 ? -9.071 7.260 28.626 1.00 36.68 47 LYS B CA 1
ATOM 1503 C C . LYS B 1 47 ? -9.101 7.475 27.094 1.00 36.68 47 LYS B C 1
ATOM 1504 O O . LYS B 1 47 ? -10.082 7.152 26.416 1.00 36.23 47 LYS B O 1
ATOM 1510 N N . GLU B 1 48 ? -8.010 8.015 26.567 1.00 36.01 48 GLU B N 1
ATOM 1511 C CA . GLU B 1 48 ? -7.897 8.306 25.118 1.00 32.60 48 GLU B CA 1
ATOM 1512 C C . GLU B 1 48 ? -7.049 7.263 24.393 1.00 30.02 48 GLU B C 1
ATOM 1513 O O . GLU B 1 48 ? -6.809 7.380 23.176 1.00 28.03 48 GLU B O 1
ATOM 1519 N N . SER B 1 49 ? -6.548 6.226 25.026 1.00 28.90 49 SER B N 1
ATOM 1520 C CA . SER B 1 49 ? -5.703 5.221 24.380 1.00 27.93 49 SER B CA 1
ATOM 1521 C C . SER B 1 49 ? -4.498 5.886 23.713 1.00 26.81 49 SER B C 1
ATOM 1522 O O . SER B 1 49 ? -4.175 5.654 22.552 1.00 26.14 49 SER B O 1
ATOM 1525 N N . LYS B 1 50 ? -3.822 6.754 24.486 1.00 25.51 50 LYS B N 1
ATOM 1526 C CA . LYS B 1 50 ? -2.615 7.405 23.954 1.00 24.81 50 LYS B CA 1
ATOM 1527 C C . LYS B 1 50 ? -1.522 7.491 25.000 1.00 22.60 50 LYS B C 1
ATOM 1528 O O . LYS B 1 50 ? -1.769 7.311 26.194 1.00 21.87 50 LYS B O 1
ATOM 1534 N N . VAL B 1 51 ? -0.295 7.729 24.534 1.00 22.11 51 VAL B N 1
ATOM 1535 C CA . VAL B 1 51 ? 0.829 7.940 25.461 1.00 19.70 51 VAL B CA 1
ATOM 1536 C C . VAL B 1 51 ? 1.562 9.206 24.983 1.00 19.66 51 VAL B C 1
ATOM 1537 O O . VAL B 1 51 ? 1.691 9.422 23.794 1.00 19.76 51 VAL B O 1
ATOM 1541 N N . TYR B 1 52 ? 1.981 10.046 25.909 1.00 19.67 52 TYR B N 1
ATOM 1542 C CA . TYR B 1 52 ? 2.660 11.298 25.628 1.00 22.02 52 TYR B CA 1
ATOM 1543 C C . TYR B 1 52 ? 4.087 11.259 26.168 1.00 21.08 52 TYR B C 1
ATOM 1544 O O . TYR B 1 52 ? 4.287 11.005 27.355 1.00 22.27 52 TYR B O 1
ATOM 1560 N N . LEU B 1 53 ? 5.071 11.487 25.322 1.00 20.08 53 LEU B N 1
ATOM 1561 C CA . LEU B 1 53 ? 6.474 11.392 25.728 1.00 20.81 53 LEU B CA 1
ATOM 1562 C C . LEU B 1 53 ? 7.186 12.742 25.487 1.00 20.43 53 LEU B C 1
ATOM 1563 O O . LEU B 1 53 ? 7.014 13.300 24.421 1.00 20.99 53 LEU B O 1
ATOM 1571 N N . ASN B 1 54 ? 7.943 13.159 26.494 1.00 20.83 54 ASN B N 1
ATOM 1572 C CA . ASN B 1 54 ? 8.727 14.408 26.383 1.00 20.60 54 ASN B CA 1
ATOM 1573 C C . ASN B 1 54 ? 10.181 14.055 26.714 1.00 20.57 54 ASN B C 1
ATOM 1574 O O . ASN B 1 54 ? 10.400 13.457 27.799 1.00 20.22 54 ASN B O 1
ATOM 1579 N N . PHE B 1 55 ? 11.104 14.334 25.837 1.00 20.09 55 PHE B N 1
ATOM 1580 C CA . PHE B 1 55 ? 12.521 13.984 26.096 1.00 21.74 55 PHE B CA 1
ATOM 1581 C C . PHE B 1 55 ? 13.495 14.803 25.231 1.00 23.44 55 PHE B C 1
ATOM 1582 O O . PHE B 1 55 ? 13.059 15.479 24.301 1.00 21.55 55 PHE B O 1
ATOM 1590 N N . PHE B 1 56 ? 14.788 14.700 25.593 1.00 23.52 56 PHE B N 1
ATOM 1591 C CA . PHE B 1 56 ? 15.826 15.327 24.763 1.00 23.44 56 PHE B CA 1
ATOM 1592 C C . PHE B 1 56 ? 16.678 14.275 24.073 1.00 24.90 56 PHE B C 1
ATOM 1593 O O . PHE B 1 56 ? 16.770 13.093 24.450 1.00 22.19 56 PHE B O 1
ATOM 1601 N N . SER B 1 57 ? 17.351 14.657 23.010 1.00 23.37 57 SER B N 1
ATOM 1602 C CA . SER B 1 57 ? 18.302 13.878 22.231 1.00 25.51 57 SER B CA 1
ATOM 1603 C C . SER B 1 57 ? 19.321 14.952 21.743 1.00 27.61 57 SER B C 1
ATOM 1604 O O . SER B 1 57 ? 19.000 16.122 21.849 1.00 27.97 57 SER B O 1
ATOM 1607 N N . LYS B 1 58 ? 20.472 14.528 21.246 1.00 27.68 58 LYS B N 1
ATOM 1608 C CA . LYS B 1 58 ? 21.483 15.503 20.836 1.00 29.38 58 LYS B CA 1
ATOM 1609 C C . LYS B 1 58 ? 21.989 15.294 19.419 1.00 30.61 58 LYS B C 1
ATOM 1610 O O . LYS B 1 58 ? 22.008 14.192 18.900 1.00 30.14 58 LYS B O 1
ATOM 1616 N N . GLU B 1 59 ? 22.411 16.408 18.819 1.00 33.78 59 GLU B N 1
ATOM 1617 C CA . GLU B 1 59 ? 23.009 16.407 17.476 1.00 37.72 59 GLU B CA 1
ATOM 1618 C C . GLU B 1 59 ? 24.191 17.376 17.517 1.00 39.10 59 GLU B C 1
ATOM 1619 O O . GLU B 1 59 ? 24.056 18.493 18.034 1.00 39.66 59 GLU B O 1
ATOM 1625 N N . ASN B 1 60 ? 25.377 16.955 17.089 1.00 40.06 60 ASN B N 1
ATOM 1626 C CA . ASN B 1 60 ? 26.577 17.798 17.136 1.00 41.39 60 ASN B CA 1
ATOM 1627 C C . ASN B 1 60 ? 26.701 18.506 18.481 1.00 41.82 60 ASN B C 1
ATOM 1628 O O . ASN B 1 60 ? 26.892 19.720 18.579 1.00 43.63 60 ASN B O 1
ATOM 1633 N N . GLY B 1 61 ? 26.537 17.771 19.571 1.00 41.69 61 GLY B N 1
ATOM 1634 C CA . GLY B 1 61 ? 26.576 18.184 20.923 1.00 41.07 61 GLY B CA 1
ATOM 1635 C C . GLY B 1 61 ? 25.419 18.957 21.512 1.00 39.82 61 GLY B C 1
ATOM 1636 O O . GLY B 1 61 ? 25.346 19.041 22.759 1.00 40.70 61 GLY B O 1
ATOM 1637 N N . ILE B 1 62 ? 24.503 19.551 20.751 1.00 20.00 62 ILE B N 1
ATOM 1638 C CA . ILE B 1 62 ? 23.390 20.316 21.305 1.00 20.00 62 ILE B CA 1
ATOM 1639 C C . ILE B 1 62 ? 22.157 19.430 21.561 1.00 20.00 62 ILE B C 1
ATOM 1640 O O . ILE B 1 62 ? 21.833 18.555 20.793 1.00 20.00 62 ILE B O 1
ATOM 1645 N N . CYS B 1 63 ? 21.431 19.774 22.621 1.00 33.59 63 CYS B N 1
ATOM 1646 C CA . CYS B 1 63 ? 20.233 19.108 23.068 1.00 35.36 63 CYS B CA 1
ATOM 1647 C C . CYS B 1 63 ? 18.957 19.642 22.409 1.00 36.10 63 CYS B C 1
ATOM 1648 O O . CYS B 1 63 ? 18.607 20.821 22.601 1.00 39.16 63 CYS B O 1
ATOM 1651 N N . GLU B 1 64 ? 18.311 18.777 21.663 0.50 33.58 64 GLU B N 1
ATOM 1652 C CA . GLU B 1 64 ? 17.062 19.042 20.968 1.00 31.37 64 GLU B CA 1
ATOM 1653 C C . GLU B 1 64 ? 15.920 18.367 21.747 1.00 29.86 64 GLU B C 1
ATOM 1654 O O . GLU B 1 64 ? 16.061 17.208 22.188 1.00 28.19 64 GLU B O 1
ATOM 1660 N N . GLU B 1 65 ? 14.794 19.046 21.873 1.00 27.03 65 GLU B N 1
ATOM 1661 C CA . GLU B 1 65 ? 13.640 18.584 22.614 1.00 23.05 65 GLU B CA 1
ATOM 1662 C C . GLU B 1 65 ? 12.508 18.052 21.739 1.00 23.93 65 GLU B C 1
ATOM 1663 O O . GLU B 1 65 ? 12.166 18.616 20.701 1.00 19.59 65 GLU B O 1
ATOM 1669 N N . PHE B 1 66 ? 11.939 16.920 22.189 1.00 19.96 66 PHE B N 1
ATOM 1670 C CA . PHE B 1 66 ? 10.851 16.266 21.498 1.00 21.74 66 PHE B CA 1
ATOM 1671 C C . PHE B 1 66 ? 9.618 16.033 22.378 1.00 21.71 66 PHE B C 1
ATOM 1672 O O . PHE B 1 66 ? 9.696 15.780 23.571 1.00 21.22 66 PHE B O 1
ATOM 1680 N N . SER B 1 67 ? 8.465 16.232 21.746 1.00 20.11 67 SER B N 1
ATOM 1681 C CA . SER B 1 67 ? 7.178 15.972 22.377 1.00 20.53 67 SER B CA 1
ATOM 1682 C C . SER B 1 67 ? 6.389 15.093 21.395 1.00 22.36 67 SER B C 1
ATOM 1683 O O . SER B 1 67 ? 5.922 15.618 20.397 1.00 19.47 67 SER B O 1
ATOM 1686 N N . LEU B 1 68 ? 6.317 13.798 21.697 1.00 18.78 68 LEU B N 1
ATOM 1687 C CA . LEU B 1 68 ? 5.655 12.855 20.823 1.00 19.75 68 LEU B CA 1
ATOM 1688 C C . LEU B 1 68 ? 4.332 12.329 21.342 1.00 19.12 68 LEU B C 1
ATOM 1689 O O . LEU B 1 68 ? 4.034 12.361 22.530 1.00 17.74 68 LEU B O 1
ATOM 1694 N N . ILE B 1 69 ? 3.525 11.772 20.444 1.00 20.22 69 ILE B N 1
ATOM 1695 C CA . ILE B 1 69 ? 2.235 11.193 20.759 1.00 21.81 69 ILE B CA 1
ATOM 1696 C C . ILE B 1 69 ? 2.146 9.777 20.181 1.00 22.44 69 ILE B C 1
ATOM 1697 O O . ILE B 1 69 ? 2.265 9.567 18.970 1.00 22.38 69 ILE B O 1
ATOM 1702 N N . GLY B 1 70 ? 1.984 8.806 21.074 1.00 23.39 70 GLY B N 1
ATOM 1703 C CA . GLY B 1 70 ? 1.902 7.411 20.648 1.00 24.10 70 GLY B CA 1
ATOM 1704 C C . GLY B 1 70 ? 0.462 6.897 20.826 1.00 22.69 70 GLY B C 1
ATOM 1705 O O . GLY B 1 70 ? -0.293 7.448 21.623 1.00 22.44 70 GLY B O 1
ATOM 1706 N N . THR B 1 71 ? 0.111 5.860 20.070 1.00 23.18 71 THR B N 1
ATOM 1707 C CA . THR B 1 71 ? -1.249 5.331 20.169 1.00 24.63 71 THR B CA 1
ATOM 1708 C C . THR B 1 71 ? -1.274 3.920 20.780 1.00 26.98 71 THR B C 1
ATOM 1709 O O . THR B 1 71 ? -0.505 3.080 20.326 1.00 25.93 71 THR B O 1
ATOM 1713 N N . LYS B 1 72 ? -2.143 3.721 21.764 0.50 28.27 72 LYS B N 1
ATOM 1714 C CA . LYS B 1 72 ? -2.235 2.371 22.355 1.00 32.61 72 LYS B CA 1
ATOM 1715 C C . LYS B 1 72 ? -2.827 1.387 21.354 0.50 33.60 72 LYS B C 1
ATOM 1716 O O . LYS B 1 72 ? -3.771 1.656 20.608 0.80 32.30 72 LYS B O 1
ATOM 1722 N N . GLN B 1 73 ? -2.231 0.204 21.299 0.50 33.96 73 GLN B N 1
ATOM 1723 C CA . GLN B 1 73 ? -2.756 -0.814 20.380 1.00 36.73 73 GLN B CA 1
ATOM 1724 C C . GLN B 1 73 ? -3.173 -2.052 21.174 0.50 36.91 73 GLN B C 1
ATOM 1725 O O . GLN B 1 73 ? -2.923 -2.128 22.376 0.50 35.85 73 GLN B O 1
ATOM 1731 N N . GLU B 1 74 ? -3.804 -2.999 20.499 0.50 38.44 74 GLU B N 1
ATOM 1732 C CA . GLU B 1 74 ? -4.233 -4.227 21.146 1.00 40.30 74 GLU B CA 1
ATOM 1733 C C . GLU B 1 74 ? -3.312 -4.702 22.252 0.50 40.91 74 GLU B C 1
ATOM 1734 O O . GLU B 1 74 ? -2.091 -4.745 22.131 0.50 41.59 74 GLU B O 1
ATOM 1740 N N . GLY B 1 75 ? -3.941 -5.110 23.360 0.50 42.23 75 GLY B N 1
ATOM 1741 C CA . GLY B 1 75 ? -3.139 -5.573 24.499 1.00 43.29 75 GLY B CA 1
ATOM 1742 C C . GLY B 1 75 ? -2.610 -4.334 25.222 1.00 43.60 75 GLY B C 1
ATOM 1743 O O . GLY B 1 75 ? -3.418 -3.481 25.612 0.60 44.03 75 GLY B O 1
ATOM 1744 N N . ASN B 1 76 ? -1.302 -4.227 25.390 1.00 42.79 76 ASN B N 1
ATOM 1745 C CA . ASN B 1 76 ? -0.757 -3.060 26.087 1.00 40.86 76 ASN B CA 1
ATOM 1746 C C . ASN B 1 76 ? 0.503 -2.584 25.386 1.00 39.52 76 ASN B C 1
ATOM 1747 O O . ASN B 1 76 ? 1.515 -2.338 26.040 1.00 41.41 76 ASN B O 1
ATOM 1752 N N . THR B 1 77 ? 0.472 -2.497 24.070 1.00 36.33 77 THR B N 1
ATOM 1753 C CA . THR B 1 77 ? 1.563 -2.043 23.237 1.00 33.72 77 THR B CA 1
ATOM 1754 C C . THR B 1 77 ? 1.261 -0.619 22.703 1.00 33.85 77 THR B C 1
ATOM 1755 O O . THR B 1 77 ? 0.100 -0.221 22.730 1.00 30.28 77 THR B O 1
ATOM 1761 N N . TYR B 1 78 ? 2.285 0.094 22.262 1.00 29.25 78 TYR B N 1
ATOM 1762 C CA . TYR B 1 78 ? 2.123 1.464 21.769 1.00 30.01 78 TYR B CA 1
ATOM 1763 C C . TYR B 1 78 ? 2.884 1.712 20.472 1.00 27.80 78 TYR B C 1
ATOM 1764 O O . TYR B 1 78 ? 4.006 1.256 20.263 1.00 27.93 78 TYR B O 1
ATOM 1773 N N . ASP B 1 79 ? 2.281 2.475 19.552 1.00 24.99 79 ASP B N 1
ATOM 1774 C CA . ASP B 1 79 ? 2.938 2.811 18.303 1.00 24.63 79 ASP B CA 1
ATOM 1775 C C . ASP B 1 79 ? 3.273 4.330 18.259 1.00 23.41 79 ASP B C 1
ATOM 1776 O O . ASP B 1 79 ? 2.418 5.119 18.638 1.00 22.07 79 ASP B O 1
ATOM 1781 N N . VAL B 1 80 ? 4.477 4.661 17.852 1.00 24.13 80 VAL B N 1
ATOM 1782 C CA . VAL B 1 80 ? 4.866 6.090 17.797 1.00 24.63 80 VAL B CA 1
ATOM 1783 C C . VAL B 1 80 ? 5.987 6.293 16.805 1.00 26.76 80 VAL B C 1
ATOM 1784 O O . VAL B 1 80 ? 6.899 5.448 16.666 1.00 26.59 80 VAL B O 1
ATOM 1788 N N . ASN B 1 81 ? 5.932 7.430 16.087 1.00 25.48 81 ASN B N 1
ATOM 1789 C CA . ASN B 1 81 ? 6.960 7.722 15.101 1.00 26.69 81 ASN B CA 1
ATOM 1790 C C . ASN B 1 81 ? 8.097 8.550 15.696 1.00 26.57 81 ASN B C 1
ATOM 1791 O O . ASN B 1 81 ? 7.846 9.558 16.358 1.00 25.94 81 ASN B O 1
ATOM 1796 N N . TYR B 1 82 ? 9.312 8.108 15.443 1.00 26.57 82 TYR B N 1
ATOM 1797 C CA . TYR B 1 82 ? 10.526 8.813 15.862 1.00 28.64 82 TYR B CA 1
ATOM 1798 C C . TYR B 1 82 ? 11.700 8.076 15.207 1.00 29.32 82 TYR B C 1
ATOM 1799 O O . TYR B 1 82 ? 11.752 6.865 15.426 1.00 27.22 82 TYR B O 1
ATOM 1808 N N . ALA B 1 83 ? 12.499 8.733 14.376 1.00 29.38 83 ALA B N 1
ATOM 1809 C CA . ALA B 1 83 ? 13.606 8.097 13.670 1.00 30.65 83 ALA B CA 1
ATOM 1810 C C . ALA B 1 83 ? 13.152 6.762 13.103 1.00 32.03 83 ALA B C 1
ATOM 1811 O O . ALA B 1 83 ? 13.836 5.748 13.153 1.00 31.26 83 ALA B O 1
ATOM 1813 N N . GLY B 1 84 ? 11.928 6.772 12.535 1.00 32.59 84 GLY B N 1
ATOM 1814 C CA . GLY B 1 84 ? 11.279 5.639 11.953 1.00 30.72 84 GLY B CA 1
ATOM 1815 C C . GLY B 1 84 ? 9.971 5.310 12.676 1.00 30.64 84 GLY B C 1
ATOM 1816 O O . GLY B 1 84 ? 9.372 6.155 13.342 1.00 31.59 84 GLY B O 1
ATOM 1817 N N . ASN B 1 85 ? 9.510 4.089 12.540 1.00 28.59 85 ASN B N 1
ATOM 1818 C CA . ASN B 1 85 ? 8.293 3.607 13.201 1.00 28.82 85 ASN B CA 1
ATOM 1819 C C . ASN B 1 85 ? 8.680 2.766 14.432 1.00 28.95 85 ASN B C 1
ATOM 1820 O O . ASN B 1 85 ? 9.538 1.890 14.308 1.00 28.06 85 ASN B O 1
ATOM 1825 N N . ASN B 1 86 ? 8.026 3.015 15.559 1.00 27.14 86 ASN B N 1
ATOM 1826 C CA . ASN B 1 86 ? 8.344 2.300 16.775 1.00 25.87 86 ASN B CA 1
ATOM 1827 C C . ASN B 1 86 ? 7.141 1.590 17.364 1.00 27.93 86 ASN B C 1
ATOM 1828 O O . ASN B 1 86 ? 6.000 2.051 17.347 1.00 25.31 86 ASN B O 1
ATOM 1833 N N . LYS B 1 87 ? 7.399 0.402 17.926 1.00 25.38 87 LYS B N 1
ATOM 1834 C CA . LYS B 1 87 ? 6.331 -0.337 18.606 1.00 24.43 87 LYS B CA 1
ATOM 1835 C C . LYS B 1 87 ? 6.936 -0.777 19.947 1.00 24.77 87 LYS B C 1
ATOM 1836 O O . LYS B 1 87 ? 7.885 -1.551 19.925 1.00 21.08 87 LYS B O 1
ATOM 1842 N N . PHE B 1 88 ? 6.450 -0.191 21.037 1.00 23.12 88 PHE B N 1
ATOM 1843 C CA . PHE B 1 88 ? 7.030 -0.587 22.324 1.00 25.12 88 PHE B CA 1
ATOM 1844 C C . PHE B 1 88 ? 6.015 -1.006 23.346 1.00 25.41 88 PHE B C 1
ATOM 1845 O O . PHE B 1 88 ? 4.790 -0.885 23.225 1.00 25.10 88 PHE B O 1
ATOM 1853 N N . VAL B 1 89 ? 6.521 -1.641 24.417 1.00 25.35 89 VAL B N 1
ATOM 1854 C CA . VAL B 1 89 ? 5.749 -2.091 25.552 1.00 23.24 89 VAL B CA 1
ATOM 1855 C C . VAL B 1 89 ? 6.514 -1.773 26.834 1.00 21.07 89 VAL B C 1
ATOM 1856 O O . VAL B 1 89 ? 7.722 -1.674 26.782 1.00 18.09 89 VAL B O 1
ATOM 1862 N N . VAL B 1 90 ? 5.731 -1.585 27.875 1.00 21.21 90 VAL B N 1
ATOM 1863 C CA . VAL B 1 90 ? 6.298 -1.371 29.197 1.00 21.58 90 VAL B CA 1
ATOM 1864 C C . VAL B 1 90 ? 6.455 -2.786 29.744 1.00 20.61 90 VAL B C 1
ATOM 1865 O O . VAL B 1 90 ? 5.492 -3.322 30.323 1.00 20.30 90 VAL B O 1
ATOM 1869 N N . SER B 1 91 ? 7.609 -3.379 29.513 1.00 19.56 91 SER B N 1
ATOM 1870 C CA . SER B 1 91 ? 7.887 -4.728 30.008 1.00 20.16 91 SER B CA 1
ATOM 1871 C C . SER B 1 91 ? 7.736 -4.794 31.511 1.00 19.66 91 SER B C 1
ATOM 1872 O O . SER B 1 91 ? 7.265 -5.815 32.054 1.00 18.51 91 SER B O 1
ATOM 1875 N N . TYR B 1 92 ? 8.137 -3.739 32.229 1.00 18.90 92 TYR B N 1
ATOM 1876 C CA . TYR B 1 92 ? 8.082 -3.743 33.680 1.00 18.55 92 TYR B CA 1
ATOM 1877 C C . TYR B 1 92 ? 7.791 -2.348 34.220 1.00 20.43 92 TYR B C 1
ATOM 1878 O O . TYR B 1 92 ? 8.253 -1.341 33.678 1.00 18.81 92 TYR B O 1
ATOM 1887 N N . ALA B 1 93 ? 7.005 -2.264 35.291 1.00 19.36 93 ALA B N 1
ATOM 1888 C CA . ALA B 1 93 ? 6.740 -0.943 35.875 1.00 21.21 93 ALA B CA 1
ATOM 1889 C C . ALA B 1 93 ? 6.503 -1.037 37.382 1.00 25.69 93 ALA B C 1
ATOM 1890 O O . ALA B 1 93 ? 5.735 -1.903 37.844 1.00 23.28 93 ALA B O 1
ATOM 1892 N N . SER B 1 94 ? 7.152 -0.166 38.127 1.00 23.95 94 SER B N 1
ATOM 1893 C CA . SER B 1 94 ? 6.980 -0.081 39.570 1.00 27.48 94 SER B CA 1
ATOM 1894 C C . SER B 1 94 ? 7.026 1.407 39.995 1.00 28.15 94 SER B C 1
ATOM 1895 O O . SER B 1 94 ? 7.011 2.284 39.140 1.00 28.05 94 SER B O 1
ATOM 1898 N N . GLU B 1 95 ? 7.092 1.631 41.296 1.00 29.42 95 GLU B N 1
ATOM 1899 C CA . GLU B 1 95 ? 7.193 3.016 41.800 1.00 29.96 95 GLU B CA 1
ATOM 1900 C C . GLU B 1 95 ? 8.565 3.617 41.588 1.00 29.58 95 GLU B C 1
ATOM 1901 O O . GLU B 1 95 ? 8.779 4.841 41.594 1.00 31.25 95 GLU B O 1
ATOM 1907 N N . THR B 1 96 ? 9.600 2.796 41.406 1.00 29.14 96 THR B N 1
ATOM 1908 C CA . THR B 1 96 ? 10.957 3.260 41.227 1.00 27.78 96 THR B CA 1
ATOM 1909 C C . THR B 1 96 ? 11.476 3.030 39.815 1.00 26.86 96 THR B C 1
ATOM 1910 O O . THR B 1 96 ? 12.529 3.578 39.460 1.00 25.29 96 THR B O 1
ATOM 1914 N N . ALA B 1 97 ? 10.767 2.250 38.982 1.00 25.39 97 ALA B N 1
ATOM 1915 C CA . ALA B 1 97 ? 11.320 2.042 37.641 1.00 23.27 97 ALA B CA 1
ATOM 1916 C C . ALA B 1 97 ? 10.313 1.718 36.569 1.00 23.69 97 ALA B C 1
ATOM 1917 O O . ALA B 1 97 ? 9.236 1.159 36.787 1.00 21.56 97 ALA B O 1
ATOM 1919 N N . LEU B 1 98 ? 10.733 2.073 35.347 1.00 20.58 98 LEU B N 1
ATOM 1920 C CA . LEU B 1 98 ? 9.989 1.708 34.153 1.00 21.38 98 LEU B CA 1
ATOM 1921 C C . LEU B 1 98 ? 10.999 1.054 33.194 1.00 21.37 98 LEU B C 1
ATOM 1922 O O . LEU B 1 98 ? 12.073 1.614 32.989 1.00 19.14 98 LEU B O 1
ATOM 1927 N N . ILE B 1 99 ? 10.658 -0.118 32.661 1.00 19.40 99 ILE B N 1
ATOM 1928 C CA . ILE B 1 99 ? 11.558 -0.771 31.707 1.00 19.30 99 ILE B CA 1
ATOM 1929 C C . ILE B 1 99 ? 10.795 -0.928 30.410 1.00 19.56 99 ILE B C 1
ATOM 1930 O O . ILE B 1 99 ? 9.739 -1.572 30.363 1.00 17.12 99 ILE B O 1
ATOM 1935 N N . ILE B 1 100 ? 11.328 -0.304 29.351 1.00 19.07 100 ILE B N 1
ATOM 1936 C CA . ILE B 1 100 ? 10.657 -0.339 28.048 1.00 18.74 100 ILE B CA 1
ATOM 1937 C C . ILE B 1 100 ? 11.407 -1.160 27.027 1.00 18.64 100 ILE B C 1
ATOM 1938 O O . ILE B 1 100 ? 12.653 -1.126 27.022 1.00 18.90 100 ILE B O 1
ATOM 1943 N N . SER B 1 101 ? 10.680 -1.921 26.236 1.00 17.86 101 SER B N 1
ATOM 1944 C CA . SER B 1 101 ? 11.193 -2.749 25.156 1.00 19.79 101 SER B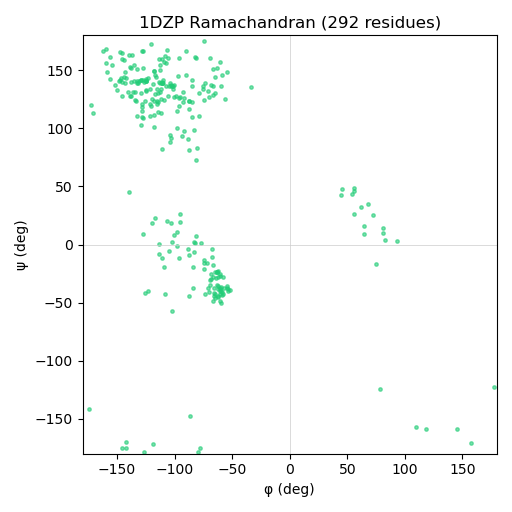 CA 1
ATOM 1945 C C . SER B 1 101 ? 10.621 -2.180 23.845 1.00 23.49 101 SER B C 1
ATOM 1946 O O . SER B 1 101 ? 9.398 -2.135 23.715 1.00 22.89 101 SER B O 1
ATOM 1949 N N . ASN B 1 102 ? 11.512 -1.775 22.939 1.00 23.07 102 ASN B N 1
ATOM 1950 C CA . ASN B 1 102 ? 11.067 -1.131 21.704 1.00 25.32 102 ASN B CA 1
ATOM 1951 C C . ASN B 1 102 ? 11.618 -1.789 20.451 1.00 27.89 102 ASN B C 1
ATOM 1952 O O . ASN B 1 102 ? 12.764 -2.228 20.394 1.00 27.58 102 ASN B O 1
ATOM 1957 N N . ILE B 1 103 ? 10.743 -1.889 19.442 1.00 26.81 103 ILE B N 1
ATOM 1958 C CA . ILE B 1 103 ? 11.147 -2.385 18.139 1.00 27.33 103 ILE B CA 1
ATOM 1959 C C . ILE B 1 103 ? 11.022 -1.230 17.123 1.00 29.73 103 ILE B C 1
ATOM 1960 O O . ILE B 1 103 ? 9.898 -0.760 16.880 1.00 25.54 103 ILE B O 1
ATOM 1965 N N . ASN B 1 104 ? 12.142 -0.782 16.593 1.00 28.21 104 ASN B N 1
ATOM 1966 C CA . ASN B 1 104 ? 12.206 0.301 15.638 1.00 30.01 104 ASN B CA 1
ATOM 1967 C C . ASN B 1 104 ? 12.529 -0.227 14.235 1.00 32.11 104 ASN B C 1
ATOM 1968 O O . ASN B 1 104 ? 13.358 -1.087 14.014 1.00 33.95 104 ASN B O 1
ATOM 1973 N N . VAL B 1 105 ? 11.785 0.326 13.266 1.00 33.00 105 VAL B N 1
ATOM 1974 C CA . VAL B 1 105 ? 12.034 -0.005 11.850 1.00 32.22 105 VAL B CA 1
ATOM 1975 C C . VAL B 1 105 ? 12.344 1.343 11.198 1.00 32.89 105 VAL B C 1
ATOM 1976 O O . VAL B 1 105 ? 11.453 2.201 11.146 1.00 29.10 105 VAL B O 1
ATOM 1980 N N . ASP B 1 106 ? 13.578 1.562 10.800 1.00 33.52 106 ASP B N 1
ATOM 1981 C CA . ASP B 1 106 ? 13.975 2.858 10.263 1.00 34.85 106 ASP B CA 1
ATOM 1982 C C . ASP B 1 106 ? 13.505 3.008 8.819 1.00 35.88 106 ASP B C 1
ATOM 1983 O O . ASP B 1 106 ? 12.855 2.133 8.247 1.00 35.56 106 ASP B O 1
ATOM 1988 N N . GLU B 1 107 ? 13.901 4.101 8.218 1.00 35.15 107 GLU B N 1
ATOM 1989 C CA . GLU B 1 107 ? 13.552 4.428 6.840 1.00 38.39 107 GLU B CA 1
ATOM 1990 C C . GLU B 1 107 ? 13.863 3.293 5.866 1.00 38.36 107 GLU B C 1
ATOM 1991 O O . GLU B 1 107 ? 13.061 3.018 4.964 1.00 38.67 107 GLU B O 1
ATOM 1997 N N . GLU B 1 108 ? 14.972 2.604 6.031 1.00 38.39 108 GLU B N 1
ATOM 1998 C CA . GLU B 1 108 ? 15.435 1.544 5.153 1.00 38.23 108 GLU B CA 1
ATOM 1999 C C . GLU B 1 108 ? 14.807 0.201 5.441 1.00 39.36 108 GLU B C 1
ATOM 2000 O O . GLU B 1 108 ? 15.176 -0.796 4.805 1.00 40.86 108 GLU B O 1
ATOM 2006 N N . GLY B 1 109 ? 13.896 0.112 6.402 1.00 38.91 109 GLY B N 1
ATOM 2007 C CA . GLY B 1 109 ? 13.255 -1.139 6.739 1.00 39.61 109 GLY B CA 1
ATOM 2008 C C . GLY B 1 109 ? 14.127 -1.977 7.676 1.00 39.50 109 GLY B C 1
ATOM 2009 O O . GLY B 1 109 ? 13.743 -3.110 7.956 0.80 41.48 109 GLY B O 1
ATOM 2010 N N . ASP B 1 110 ? 15.252 -1.447 8.104 1.00 20.00 110 ASP B N 1
ATOM 2011 C CA . ASP B 1 110 ? 16.148 -2.103 9.040 1.00 20.00 110 ASP B CA 1
ATOM 2012 C C . ASP B 1 110 ? 15.484 -2.133 10.427 1.00 20.00 110 ASP B C 1
ATOM 2013 O O . ASP B 1 110 ? 15.078 -1.075 10.918 1.00 20.00 110 ASP B O 1
ATOM 2018 N N . LYS B 1 111 ? 15.410 -3.307 11.015 1.00 37.19 111 LYS B N 1
ATOM 2019 C CA . LYS B 1 111 ? 14.824 -3.502 12.329 1.00 35.89 111 LYS B CA 1
ATOM 2020 C C . LYS B 1 111 ? 15.840 -3.497 13.453 1.00 35.50 111 LYS B C 1
ATOM 2021 O O . LYS B 1 111 ? 16.832 -4.231 13.397 1.00 35.70 111 LYS B O 1
ATOM 2027 N N . THR B 1 112 ? 15.630 -2.664 14.469 1.00 34.08 112 THR B N 1
ATOM 2028 C CA . THR B 1 112 ? 16.493 -2.558 15.631 1.00 31.55 112 THR B CA 1
ATOM 2029 C C . THR B 1 112 ? 15.688 -2.775 16.930 1.00 30.92 112 THR B C 1
ATOM 2030 O O . THR B 1 112 ? 14.628 -2.166 17.108 1.00 27.26 112 THR B O 1
ATOM 2034 N N . ILE B 1 113 ? 16.235 -3.613 17.819 1.00 28.16 113 ILE B N 1
ATOM 2035 C CA . ILE B 1 113 ? 15.621 -3.910 19.109 1.00 25.82 113 ILE B CA 1
ATOM 2036 C C . ILE B 1 113 ? 16.295 -3.109 20.202 1.00 23.18 113 ILE B C 1
ATOM 2037 O O . ILE B 1 113 ? 17.516 -3.015 20.237 1.00 21.51 113 ILE B O 1
ATOM 2042 N N . MET B 1 114 ? 15.559 -2.522 21.140 1.00 20.22 114 MET B N 1
ATOM 2043 C CA . MET B 1 114 ? 16.183 -1.740 22.204 1.00 21.15 114 MET B CA 1
ATOM 2044 C C . MET B 1 114 ? 15.428 -1.858 23.528 1.00 21.08 114 MET B C 1
ATOM 2045 O O . MET B 1 114 ? 14.253 -2.228 23.539 1.00 22.37 114 MET B O 1
ATOM 2053 N N . THR B 1 115 ? 16.115 -1.548 24.614 1.00 18.88 115 THR B N 1
ATOM 2054 C CA . THR B 1 115 ? 15.542 -1.505 25.938 1.00 19.18 115 THR B CA 1
ATOM 2055 C C . THR B 1 115 ? 15.980 -0.262 26.691 1.00 20.18 115 THR B C 1
ATOM 2056 O O . THR B 1 115 ? 17.034 0.366 26.451 1.00 21.11 115 THR B O 1
ATOM 2060 N N . GLY B 1 116 ? 15.178 0.181 27.658 1.00 18.38 116 GLY B N 1
ATOM 2061 C CA . GLY B 1 116 ? 15.474 1.314 28.472 1.00 19.01 116 GLY B CA 1
ATOM 2062 C C . GLY B 1 116 ? 14.9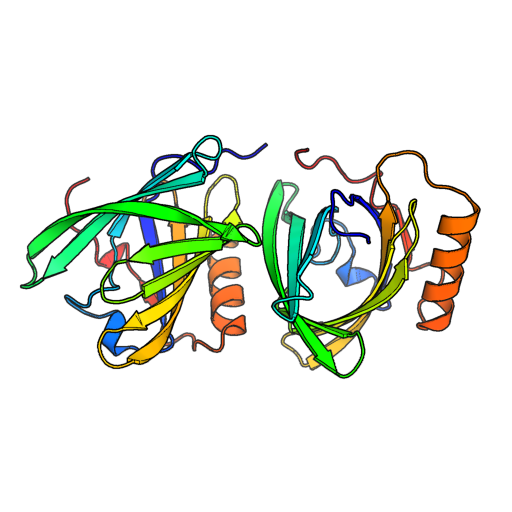75 1.181 29.914 1.00 19.23 116 GLY B C 1
ATOM 2063 O O . GLY B 1 116 ? 13.891 0.659 30.127 1.00 18.53 116 GLY B O 1
ATOM 2064 N N . LEU B 1 117 ? 15.805 1.650 30.849 1.00 17.82 117 LEU B N 1
ATOM 2065 C CA . LEU B 1 117 ? 15.421 1.706 32.244 1.00 17.14 117 LEU B CA 1
ATOM 2066 C C . LEU B 1 117 ? 15.235 3.183 32.584 1.00 17.96 117 LEU B C 1
ATOM 2067 O O . LEU B 1 117 ? 16.186 3.961 32.355 1.00 19.49 117 LEU B O 1
ATOM 2072 N N . LEU B 1 118 ? 14.078 3.528 33.084 1.00 17.15 118 LEU B N 1
ATOM 2073 C CA . LEU B 1 118 ? 13.765 4.892 33.501 1.00 19.47 118 LEU B CA 1
ATOM 2074 C C . LEU B 1 118 ? 13.584 4.931 35.014 1.00 20.62 118 LEU B C 1
ATOM 2075 O O . LEU B 1 118 ? 13.174 3.924 35.620 1.00 21.16 118 LEU B O 1
ATOM 2080 N N . GLY B 1 119 ? 13.880 6.045 35.644 1.00 22.47 119 GLY B N 1
ATOM 2081 C CA . GLY B 1 119 ? 13.768 6.218 37.077 1.00 25.23 119 GLY B CA 1
ATOM 2082 C C . GLY B 1 119 ? 13.271 7.615 37.437 1.00 28.41 119 GLY B C 1
ATOM 2083 O O . GLY B 1 119 ? 12.921 8.426 36.570 1.00 24.47 119 GLY B O 1
ATOM 2084 N N . LYS B 1 120 ? 13.239 7.880 38.748 1.00 29.53 120 LYS B N 1
ATOM 2085 C CA . LYS B 1 120 ? 12.746 9.184 39.208 1.00 33.46 120 LYS B CA 1
ATOM 2086 C C . LYS B 1 120 ? 13.917 10.109 39.473 1.00 35.59 120 LYS B C 1
ATOM 2087 O O . LYS B 1 120 ? 13.730 11.278 39.828 1.00 39.86 120 LYS B O 1
ATOM 2093 N N . GLY B 1 121 ? 15.145 9.630 39.286 1.00 37.42 121 GLY B N 1
ATOM 2094 C CA . GLY B 1 121 ? 16.282 10.506 39.515 1.00 39.20 121 GLY B CA 1
ATOM 2095 C C . GLY B 1 121 ? 17.657 9.917 39.346 1.00 41.50 121 GLY B C 1
ATOM 2096 O O . GLY B 1 121 ? 17.907 9.059 38.561 0.0000 52.14 121 GLY B O 1
ATOM 2097 N N . THR B 1 122 ? 18.427 10.031 40.473 1.00 43.34 122 THR B N 1
ATOM 2098 C CA . THR B 1 122 ? 19.849 9.689 40.354 1.00 44.30 122 THR B CA 1
ATOM 2099 C C . THR B 1 122 ? 20.173 8.362 41.088 1.00 44.56 122 THR B C 1
ATOM 2100 O O . THR B 1 122 ? 21.184 7.709 40.834 1.00 47.51 122 THR B O 1
ATOM 2104 N N . ASP B 1 123 ? 19.319 7.945 42.003 1.00 44.87 123 ASP B N 1
ATOM 2105 C CA . ASP B 1 123 ? 19.575 6.698 42.764 1.00 43.42 123 ASP B CA 1
ATOM 2106 C C . ASP B 1 123 ? 18.797 5.519 42.157 1.00 42.47 123 ASP B C 1
ATOM 2107 O O . ASP B 1 123 ? 17.692 5.177 42.589 0.70 43.29 123 ASP B O 1
ATOM 2112 N N . ILE B 1 124 ? 19.594 4.740 41.362 1.00 41.02 124 ILE B N 1
ATOM 2113 C CA . ILE B 1 124 ? 19.123 3.505 40.758 1.00 39.84 124 ILE B CA 1
ATOM 2114 C C . ILE B 1 124 ? 19.243 2.320 41.704 1.00 40.89 124 ILE B C 1
ATOM 2115 O O . ILE B 1 124 ? 20.358 2.003 42.170 1.00 41.37 124 ILE B O 1
ATOM 2120 N N . GLU B 1 125 ? 18.144 1.634 41.999 1.00 38.87 125 GLU B N 1
ATOM 2121 C CA . GLU B 1 125 ? 18.182 0.466 42.857 1.00 38.12 125 GLU B CA 1
ATOM 2122 C C . GLU B 1 125 ? 18.797 -0.720 42.110 1.00 37.77 125 GLU B C 1
ATOM 2123 O O . GLU B 1 125 ? 18.536 -0.966 40.937 1.00 35.38 125 GLU B O 1
ATOM 2129 N N . ASP B 1 126 ? 19.633 -1.484 42.812 1.00 36.99 126 ASP B N 1
ATOM 2130 C CA . ASP B 1 126 ? 20.297 -2.632 42.260 1.00 35.93 126 ASP B CA 1
ATOM 2131 C C . ASP B 1 126 ? 19.343 -3.627 41.621 1.00 35.12 126 ASP B C 1
ATOM 2132 O O . ASP B 1 126 ? 19.683 -4.166 40.562 1.00 34.82 126 ASP B O 1
ATOM 2137 N N . GLN B 1 127 ? 18.186 -3.860 42.232 1.00 33.20 127 GLN B N 1
ATOM 2138 C CA . GLN B 1 127 ? 17.220 -4.813 41.709 1.00 31.63 127 GLN B CA 1
ATOM 2139 C C . GLN B 1 127 ? 16.587 -4.315 40.408 1.00 29.84 127 GLN B C 1
ATOM 2140 O O . GLN B 1 127 ? 16.143 -5.120 39.591 1.00 27.99 127 GLN B O 1
ATOM 2146 N N . ASP B 1 128 ? 16.471 -2.989 40.269 1.00 29.01 128 ASP B N 1
ATOM 2147 C CA . ASP B 1 128 ? 15.914 -2.450 39.021 1.00 28.04 128 ASP B CA 1
ATOM 2148 C C . ASP B 1 128 ? 16.945 -2.586 37.897 1.00 25.51 128 ASP B C 1
ATOM 2149 O O . ASP B 1 128 ? 16.516 -2.994 36.835 1.00 26.46 128 ASP B O 1
ATOM 2154 N N . LEU B 1 129 ? 18.205 -2.281 38.182 1.00 26.04 129 LEU B N 1
ATOM 2155 C CA . LEU B 1 129 ? 19.252 -2.415 37.149 1.00 27.03 129 LEU B CA 1
ATOM 2156 C C . LEU B 1 129 ? 19.330 -3.863 36.689 1.00 26.69 129 LEU B C 1
ATOM 2157 O O . LEU B 1 129 ? 19.464 -4.260 35.550 1.00 24.88 129 LEU B O 1
ATOM 2162 N N . GLU B 1 130 ? 19.259 -4.774 37.692 1.00 27.90 130 GLU B N 1
ATOM 2163 C CA . GLU B 1 130 ? 19.290 -6.197 37.392 1.00 25.41 130 GLU B CA 1
ATOM 2164 C C . GLU B 1 130 ? 18.121 -6.642 36.550 1.00 25.07 130 GLU B C 1
ATOM 2165 O O . GLU B 1 130 ? 18.253 -7.396 35.551 1.00 24.86 130 GLU B O 1
ATOM 2171 N N . LYS B 1 131 ? 16.902 -6.213 36.870 1.00 21.56 131 LYS B N 1
ATOM 2172 C CA . LYS B 1 131 ? 15.744 -6.527 36.052 1.00 23.97 131 LYS B CA 1
ATOM 2173 C C . LYS B 1 131 ? 15.924 -5.947 34.615 1.00 21.38 131 LYS B C 1
ATOM 2174 O O . LYS B 1 131 ? 15.493 -6.591 33.675 1.00 18.91 131 LYS B O 1
ATOM 2180 N N . PHE B 1 132 ? 16.515 -4.762 34.556 1.00 20.71 132 PHE B N 1
ATOM 2181 C CA . PHE B 1 132 ? 16.805 -4.159 33.220 1.00 20.73 132 PHE B CA 1
ATOM 2182 C C . PHE B 1 132 ? 17.730 -5.062 32.422 1.00 21.63 132 PHE B C 1
ATOM 2183 O O . PHE B 1 132 ? 17.469 -5.373 31.258 1.00 18.75 132 PHE B O 1
ATOM 2191 N N . LYS B 1 133 ? 18.833 -5.513 33.044 1.00 22.99 133 LYS B N 1
ATOM 2192 C CA . LYS B 1 133 ? 19.778 -6.409 32.395 1.00 23.30 133 LYS B CA 1
ATOM 2193 C C . LYS B 1 133 ? 19.076 -7.697 31.989 1.00 22.12 133 LYS B C 1
ATOM 2194 O O . LYS B 1 133 ? 19.340 -8.271 30.924 1.00 23.30 133 LYS B O 1
ATOM 2200 N N . GLU B 1 134 ? 18.175 -8.236 32.814 1.00 23.25 134 GLU B N 1
ATOM 2201 C CA . GLU B 1 134 ? 17.435 -9.428 32.411 1.00 22.41 134 GLU B CA 1
ATOM 2202 C C . GLU B 1 134 ? 16.504 -9.215 31.232 1.00 22.95 134 GLU B C 1
ATOM 2203 O O . GLU B 1 134 ? 16.397 -10.035 30.305 1.00 22.30 134 GLU B O 1
ATOM 2209 N N . VAL B 1 135 ? 15.739 -8.116 31.210 1.00 21.41 135 VAL B N 1
ATOM 2210 C CA . VAL B 1 135 ? 14.891 -7.816 30.036 1.00 21.18 135 VAL B CA 1
ATOM 2211 C C . VAL B 1 135 ? 15.713 -7.586 28.775 1.00 20.44 135 VAL B C 1
ATOM 2212 O O . VAL B 1 135 ? 15.322 -8.010 27.678 1.00 18.94 135 VAL B O 1
ATOM 2216 N N . THR B 1 136 ? 16.892 -6.986 28.927 1.00 19.58 136 THR B N 1
ATOM 2217 C CA . THR B 1 136 ? 17.771 -6.727 27.749 1.00 19.38 136 THR B CA 1
ATOM 2218 C C . THR B 1 136 ? 18.210 -8.057 27.158 1.00 20.83 136 THR B C 1
ATOM 2219 O O . THR B 1 136 ? 18.123 -8.331 25.966 1.00 20.14 136 THR B O 1
ATOM 2223 N N . ARG B 1 137 ? 18.638 -8.974 28.057 1.00 20.33 137 ARG B N 1
ATOM 2224 C CA . ARG B 1 137 ? 19.063 -10.296 27.556 1.00 22.22 137 ARG B CA 1
ATOM 2225 C C . ARG B 1 137 ? 17.949 -11.030 26.879 1.00 21.78 137 ARG B C 1
ATOM 2226 O O . ARG B 1 137 ? 18.044 -11.689 25.837 1.00 22.25 137 ARG B O 1
ATOM 2234 N N . GLU B 1 138 ? 16.748 -11.016 27.492 1.00 23.32 138 GLU B N 1
ATOM 2235 C CA . GLU B 1 138 ? 15.573 -11.633 26.897 1.00 23.54 138 GLU B CA 1
ATOM 2236 C C . GLU B 1 138 ? 15.230 -11.070 25.535 1.00 24.98 138 GLU B C 1
ATOM 2237 O O . GLU B 1 138 ? 14.679 -11.780 24.671 1.00 23.91 138 GLU B O 1
ATOM 2243 N N . ASN B 1 139 ? 15.566 -9.819 25.257 1.00 25.89 139 ASN B N 1
ATOM 2244 C CA . ASN B 1 139 ? 15.329 -9.214 23.955 1.00 26.43 139 ASN B CA 1
ATOM 2245 C C . ASN B 1 139 ? 16.412 -9.559 22.936 1.00 26.69 139 ASN B C 1
ATOM 2246 O O . ASN B 1 139 ? 16.354 -9.042 21.806 1.00 25.61 139 ASN B O 1
ATOM 2251 N N . GLY B 1 140 ? 17.412 -10.362 23.282 1.00 25.83 140 GLY B N 1
ATOM 2252 C CA . GLY B 1 140 ? 18.489 -10.690 22.377 1.00 24.31 140 GLY B CA 1
ATOM 2253 C C . GLY B 1 140 ? 19.590 -9.659 22.264 1.00 24.58 140 GLY B C 1
ATOM 2254 O O . GLY B 1 140 ? 20.394 -9.733 21.325 1.00 26.58 140 GLY B O 1
ATOM 2255 N N . ILE B 1 141 ? 19.664 -8.699 23.178 1.00 22.70 141 ILE B N 1
ATOM 2256 C CA . ILE B 1 141 ? 20.692 -7.667 23.141 1.00 23.54 141 ILE B CA 1
ATOM 2257 C C . ILE B 1 141 ? 21.884 -8.008 24.030 1.00 24.72 141 ILE B C 1
ATOM 2258 O O . ILE B 1 141 ? 21.706 -8.270 25.225 1.00 22.23 141 ILE B O 1
ATOM 2263 N N . PRO B 1 142 ? 23.086 -7.989 23.480 1.00 26.25 142 PRO B N 1
ATOM 2264 C CA . PRO B 1 142 ? 24.292 -8.279 24.243 1.00 25.25 142 PRO B CA 1
ATOM 2265 C C . PRO B 1 142 ? 24.469 -7.336 25.413 1.00 25.06 142 PRO B C 1
ATOM 2266 O O . PRO B 1 142 ? 24.165 -6.138 25.336 1.00 23.53 142 PRO B O 1
ATOM 2270 N N . GLU B 1 143 ? 25.044 -7.848 26.539 1.00 22.44 143 GLU B N 1
ATOM 2271 C CA . GLU B 1 143 ? 25.294 -7.006 27.697 1.00 25.57 143 GLU B CA 1
ATOM 2272 C C . GLU B 1 143 ? 26.280 -5.893 27.353 1.00 24.98 143 GLU B C 1
ATOM 2273 O O . GLU B 1 143 ? 26.296 -4.845 27.972 1.00 26.06 143 GLU B O 1
ATOM 2283 N N . GLU B 1 144 ? 27.111 -6.063 26.325 1.00 24.26 144 GLU B N 1
ATOM 2284 C CA . GLU B 1 144 ? 28.078 -5.081 25.874 1.00 27.03 144 GLU B CA 1
ATOM 2285 C C . GLU B 1 144 ? 27.395 -3.921 25.123 1.00 28.99 144 GLU B C 1
ATOM 2286 O O . GLU B 1 144 ? 28.005 -2.868 24.871 1.00 27.90 144 GLU B O 1
ATOM 2292 N N . ASN B 1 145 ? 26.137 -4.134 24.723 1.00 28.25 145 ASN B N 1
ATOM 2293 C CA . ASN B 1 145 ? 25.430 -3.076 24.004 1.00 27.99 145 ASN B CA 1
ATOM 2294 C C . ASN B 1 145 ? 24.562 -2.219 24.904 1.00 28.45 145 ASN B C 1
ATOM 2295 O O . ASN B 1 145 ? 23.585 -1.603 24.449 1.00 25.64 145 ASN B O 1
ATOM 2300 N N . ILE B 1 146 ? 24.897 -2.115 26.168 1.00 28.15 146 ILE B N 1
ATOM 2301 C CA . ILE B 1 146 ? 24.208 -1.280 27.137 1.00 27.98 146 ILE B CA 1
ATOM 2302 C C . ILE B 1 146 ? 25.054 -0.037 27.361 1.00 29.15 146 ILE B C 1
ATOM 2303 O O . ILE B 1 146 ? 26.283 -0.161 27.461 1.00 28.86 146 ILE B O 1
ATOM 2308 N N . VAL B 1 147 ? 24.447 1.125 27.414 1.00 27.88 147 VAL B N 1
ATOM 2309 C CA . VAL B 1 147 ? 25.150 2.372 27.660 1.00 28.87 147 VAL 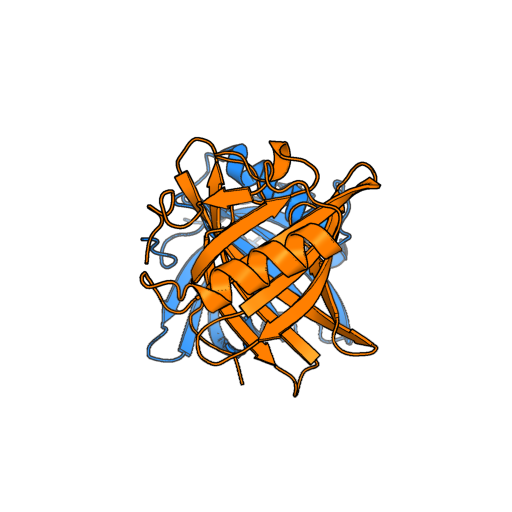B CA 1
ATOM 2310 C C . VAL B 1 147 ? 24.538 3.083 28.858 1.00 29.07 147 VAL B C 1
ATOM 2311 O O . VAL B 1 147 ? 23.318 3.061 29.028 1.00 29.02 147 VAL B O 1
ATOM 2315 N N . ASN B 1 148 ? 25.375 3.674 29.677 1.00 27.39 148 ASN B N 1
ATOM 2316 C CA . ASN B 1 148 ? 24.983 4.455 30.823 1.00 27.59 148 ASN B CA 1
ATOM 2317 C C . ASN B 1 148 ? 24.567 5.825 30.232 1.00 30.28 148 ASN B C 1
ATOM 2318 O O . ASN B 1 148 ? 25.458 6.514 29.735 1.00 29.39 148 ASN B O 1
ATOM 2323 N N . ILE B 1 149 ? 23.287 6.118 30.282 1.00 30.26 149 ILE B N 1
ATOM 2324 C CA . ILE B 1 149 ? 22.722 7.346 29.750 1.00 29.20 149 ILE B CA 1
ATOM 2325 C C . ILE B 1 149 ? 22.735 8.476 30.737 1.00 30.49 149 ILE B C 1
ATOM 2326 O O . ILE B 1 149 ? 23.124 9.580 30.302 1.00 30.63 149 ILE B O 1
ATOM 2331 N N . ILE B 1 150 ? 22.371 8.305 32.011 1.00 30.86 150 ILE B N 1
ATOM 2332 C CA . ILE B 1 150 ? 22.397 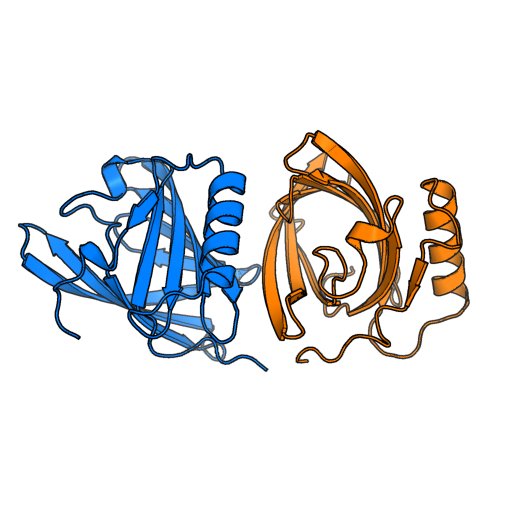9.428 32.926 1.00 34.86 150 ILE B CA 1
ATOM 2333 C C . ILE B 1 150 ? 23.757 10.135 32.998 1.00 35.32 150 ILE B C 1
ATOM 2334 O O . ILE B 1 150 ? 23.807 11.362 33.092 1.00 36.94 150 ILE B O 1
ATOM 2339 N N . GLU B 1 151 ? 24.849 9.390 32.931 1.00 35.11 151 GLU B N 1
ATOM 2340 C CA . GLU B 1 151 ? 26.169 10.021 33.000 1.00 35.99 151 GLU B CA 1
ATOM 2341 C C . GLU B 1 151 ? 26.474 10.885 31.779 1.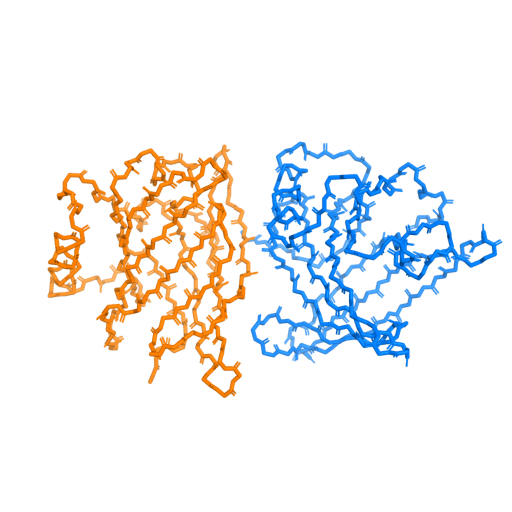00 35.49 151 GLU B C 1
ATOM 2342 O O . GLU B 1 151 ? 27.522 11.530 31.757 1.00 34.91 151 GLU B O 1
ATOM 2348 N N . ARG B 1 152 ? 25.538 10.912 30.726 1.00 34.73 152 ARG B N 1
ATOM 2349 C CA . ARG B 1 152 ? 25.694 11.723 29.512 1.00 34.06 152 ARG B CA 1
ATOM 2350 C C . ARG B 1 152 ? 24.627 12.813 29.469 1.00 35.54 152 ARG B C 1
ATOM 2351 O O . ARG B 1 152 ? 24.621 13.660 28.565 1.00 34.84 152 ARG B O 1
ATOM 2359 N N . ASP B 1 153 ? 23.800 12.838 30.470 1.00 35.35 153 ASP B N 1
ATOM 2360 C CA . ASP B 1 153 ? 22.696 13.769 30.508 1.00 34.74 153 ASP B CA 1
ATOM 2361 C C . ASP B 1 153 ? 23.002 15.188 30.956 1.00 33.98 153 ASP B C 1
ATOM 2362 O O . ASP B 1 153 ? 22.719 15.508 32.112 1.00 32.98 153 ASP B O 1
ATOM 2367 N N . ASP B 1 154 ? 23.481 16.028 30.042 1.00 33.57 154 ASP B N 1
ATOM 2368 C CA . ASP B 1 154 ? 23.718 17.435 30.364 1.00 35.50 154 ASP B CA 1
ATOM 2369 C C . ASP B 1 154 ? 22.647 18.325 29.705 1.00 35.12 154 ASP B C 1
ATOM 2370 O O . ASP B 1 154 ? 22.817 19.530 29.544 0.70 32.26 154 ASP B O 1
ATOM 2375 N N . CYS B 1 155 ? 21.517 17.675 29.361 1.00 32.07 155 CYS B N 1
ATOM 2376 C CA . CYS B 1 155 ? 20.418 18.456 28.744 1.00 32.23 155 CYS B CA 1
ATOM 2377 C C . CYS B 1 155 ? 19.622 19.156 29.820 1.00 29.86 155 CYS B C 1
ATOM 2378 O O . CYS B 1 155 ? 19.702 18.807 30.994 1.00 27.91 155 CYS B O 1
ATOM 2381 N N . PRO B 1 156 ? 18.866 20.188 29.448 1.00 32.83 156 PRO B N 1
ATOM 2382 C CA . PRO B 1 156 ? 18.093 20.960 30.387 1.00 33.94 156 PRO B CA 1
ATOM 2383 C C . PRO B 1 156 ? 17.154 20.125 31.229 1.00 36.58 156 PRO B C 1
ATOM 2384 O O . PRO B 1 156 ? 16.614 19.101 30.779 1.00 36.85 156 PRO B O 1
ATOM 2388 N N . ALA B 1 157 ? 16.914 20.556 32.459 1.00 37.91 157 ALA B N 1
ATOM 2389 C CA . ALA B 1 157 ? 16.018 19.906 33.390 1.00 39.27 157 ALA B CA 1
ATOM 2390 C C . ALA B 1 157 ? 14.570 19.963 32.899 1.00 40.35 157 ALA B C 1
ATOM 2391 O O . ALA B 1 157 ? 14.299 20.761 31.983 0.70 40.44 157 ALA B O 1
#

InterPro domains:
  IPR000566 Lipocalin/cytosolic fatty-acid binding domain [PF00061] (13-153)
  IPR002345 Lipocalin [PTHR11430] (3-150)
  IPR002448 Lipocalin, OBP-like [PR01173] (12-29)
  IPR002448 Lipocalin, OBP-like [PR01173] (31-42)
  IPR002448 Lipocalin, OBP-like [PR01173] (51-58)
  IPR002448 Lipocalin, OBP-like [PR01173] (78-88)
  IPR002448 Lipocalin, OBP-like [PR01173] (138-156)
  IPR012674 Calycin [G3DSA:2.40.128.20] (1-157)
  IPR012674 Calycin [SSF50814] (8-156)

Secondary structure (DSSP, 8-state):
-----EE-EEEEEEES-GGGTSTT-TT--EEEEEEEETTTTEEEEEEEEEETTEEEEEEEEEEEETTTEEEEESSSEEEEEEEEE-SSEEEEEEEEE-TT--EEEEEEEEESSS---HHHHHHHHHHHHHTT--GGGEEESGGG--S--/---EE-EEEEEEESSGGGGSTTSTT--EEEEEEEETTTTEEEEEEEEEETTEEEEEEEEEEEETTTEEEEESSSEEEEEEEEE-SS-EEEEEEEE-TT--EEEEEEEEESSS---HHHHHHHHHHHHHTT--GGGEEE-GGG--S--